Protein AF-A0A3C0J4K0-F1 (afdb_monomer_lite)

Secondary structure (DSSP, 8-state):
-HHHHHHHHHHHHHHTTSS-----------SEEEEEEEEE-TTSEEEEEEEEEESS----TT---EEEEEEESS-SS-GGGEEEEEEEETTEEEEEEEE--EEBTTB-SSHHHHHHHHHHHHHTTTTT----HHHHHT--GGG---SSS-HHHHHHHHHHHHHSPPPPP-S-SS--SEEEEE-SS-BTTEEEEEEEEEETTEEEEEEEEEEEE-SSSTT-EEEHHHHHHTT---HHHHHHHHHHHHHHHHHHHHT-TTTTTTTTTT-EETTEEHHHHHHHHHHHHTT--GGG-----

Sequence (297 aa):
MKKILSIVIMFFCVMCLVSCENDSEDKIEWPFEQKVSYLVEDDGWVYSFSYTYDKGGLNDDALIPYNFMGVNLRYRYNEDYVTTVTYMEDGEKKTKIVPQTIQVLGEANDSGIKNDMEEIADILKYQAGEVTTQELLDLTVDDLTFEELDENIFIELVQAALKGEAHKEGNYDYLPQYALLTEPEYLNDYKFQVGFVSSVGCIDVIFIDVLYRTGNDYDSYKQLSDIIDSGTASDEQKKIYNMIEEITTGIVENNNILYALGEYENENIDNIDFSRLYSFLKEIEANNYYKYIIEPR

Structure (mmCIF, N/CA/C/O backbone):
data_AF-A0A3C0J4K0-F1
#
_entry.id   AF-A0A3C0J4K0-F1
#
loop_
_atom_site.group_PDB
_atom_site.id
_atom_site.type_symbol
_atom_site.label_atom_id
_atom_site.label_alt_id
_atom_site.label_comp_id
_atom_site.label_asym_id
_atom_site.label_entity_id
_atom_site.label_seq_id
_atom_site.pdbx_PDB_ins_code
_atom_site.Cartn_x
_atom_site.Cartn_y
_atom_site.Cartn_z
_atom_site.occupancy
_atom_site.B_iso_or_equiv
_atom_site.auth_seq_id
_atom_site.auth_comp_id
_atom_site.auth_asym_id
_atom_site.auth_atom_id
_atom_site.pdbx_PDB_model_num
ATOM 1 N N . MET A 1 1 ? -40.505 58.857 -3.454 1.00 44.84 1 MET A N 1
ATOM 2 C CA . MET A 1 1 ? -40.649 57.582 -4.199 1.00 44.84 1 MET A CA 1
ATOM 3 C C . MET A 1 1 ? -39.479 57.245 -5.129 1.00 44.84 1 MET A C 1
ATOM 5 O O . MET A 1 1 ? -39.068 56.099 -5.108 1.00 44.84 1 MET A O 1
ATOM 9 N N . LYS A 1 2 ? -38.873 58.184 -5.881 1.00 39.75 2 LYS A N 1
ATOM 10 C CA . LYS A 1 2 ? -37.766 57.855 -6.815 1.00 39.75 2 LYS A CA 1
ATOM 11 C C . LYS A 1 2 ? -36.437 57.405 -6.169 1.00 39.75 2 LYS A C 1
ATOM 13 O O . LYS A 1 2 ? -35.704 56.665 -6.802 1.00 39.75 2 LYS A O 1
ATOM 18 N N . LYS A 1 3 ? -36.136 57.791 -4.918 1.00 38.88 3 LYS A N 1
ATOM 19 C CA . LYS A 1 3 ? -34.879 57.400 -4.237 1.00 38.88 3 LYS A CA 1
ATOM 20 C C . LYS A 1 3 ? -34.901 56.007 -3.591 1.00 38.88 3 LYS A C 1
ATOM 22 O O . LYS A 1 3 ? -33.845 55.417 -3.427 1.00 38.88 3 LYS A O 1
ATOM 27 N N . ILE A 1 4 ? -36.082 55.474 -3.262 1.00 49.16 4 ILE A N 1
ATOM 28 C CA . ILE A 1 4 ? -36.207 54.122 -2.684 1.00 49.16 4 ILE A CA 1
ATOM 29 C C . ILE A 1 4 ? -36.089 53.068 -3.795 1.00 49.16 4 ILE A C 1
ATOM 31 O O . ILE A 1 4 ? -35.440 52.047 -3.605 1.00 49.16 4 ILE A O 1
ATOM 35 N N . LEU A 1 5 ? -36.613 53.364 -4.992 1.00 39.72 5 LEU A N 1
ATOM 36 C CA . LEU A 1 5 ? -36.544 52.454 -6.139 1.00 39.72 5 LEU A CA 1
ATOM 37 C C . LEU A 1 5 ? -35.101 52.225 -6.631 1.00 39.72 5 LEU A C 1
ATOM 39 O O . LEU A 1 5 ? -34.761 51.111 -7.008 1.00 39.72 5 LEU A O 1
ATOM 43 N N . SER A 1 6 ? -34.229 53.240 -6.563 1.00 47.47 6 SER A N 1
ATOM 44 C CA . SER A 1 6 ? -32.813 53.092 -6.942 1.00 47.47 6 SER A CA 1
ATOM 45 C C . SER A 1 6 ? -32.001 52.250 -5.955 1.00 47.47 6 SER A C 1
ATOM 47 O O . SER A 1 6 ? -31.079 51.565 -6.380 1.00 47.47 6 SER A O 1
ATOM 49 N N . ILE A 1 7 ? -32.349 52.258 -4.664 1.00 51.06 7 ILE A N 1
ATOM 50 C CA . ILE A 1 7 ? -31.655 51.442 -3.654 1.00 51.06 7 ILE A CA 1
ATOM 51 C C . ILE A 1 7 ? -32.070 49.973 -3.783 1.00 51.06 7 ILE A C 1
ATOM 53 O O . ILE A 1 7 ? -31.216 49.098 -3.712 1.00 51.06 7 ILE A O 1
ATOM 57 N N . VAL A 1 8 ? -33.349 49.696 -4.061 1.00 52.16 8 VAL A N 1
ATOM 58 C CA . VAL A 1 8 ? -33.839 48.319 -4.255 1.00 52.16 8 VAL A CA 1
ATOM 59 C C . VAL A 1 8 ? -33.261 47.684 -5.526 1.00 52.16 8 VAL A C 1
ATOM 61 O O . VAL A 1 8 ? -32.895 46.515 -5.497 1.00 52.16 8 VAL A O 1
ATOM 64 N N . ILE A 1 9 ? -33.093 48.448 -6.614 1.00 51.03 9 ILE A N 1
ATOM 65 C CA . ILE A 1 9 ? -32.469 47.944 -7.852 1.00 51.03 9 ILE A CA 1
ATOM 66 C C . ILE A 1 9 ? -30.960 47.720 -7.668 1.00 51.03 9 ILE A C 1
ATOM 68 O O . ILE A 1 9 ? -30.433 46.724 -8.151 1.00 51.03 9 ILE A O 1
ATOM 72 N N . MET A 1 10 ? -30.266 48.582 -6.915 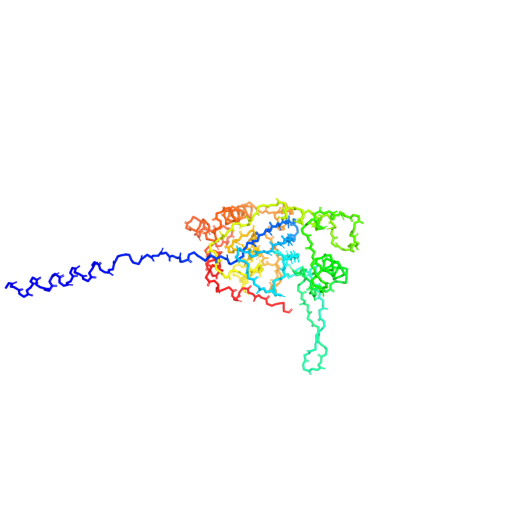1.00 41.12 10 MET A N 1
ATOM 73 C CA . MET A 1 10 ? -28.839 48.386 -6.625 1.00 41.12 10 MET A CA 1
ATOM 74 C C . MET A 1 10 ? -28.602 47.176 -5.707 1.00 41.12 10 MET A C 1
ATOM 76 O O . MET A 1 10 ? -27.622 46.465 -5.893 1.00 41.12 10 MET A O 1
ATOM 80 N N . PHE A 1 11 ? -29.528 46.883 -4.784 1.00 44.47 11 PHE A N 1
ATOM 81 C CA . PHE A 1 11 ? -29.471 45.680 -3.944 1.00 44.47 11 PHE A CA 1
ATOM 82 C C . PHE A 1 11 ? -29.782 44.396 -4.734 1.00 44.47 11 PHE A C 1
ATOM 84 O O . PHE A 1 11 ? -29.160 43.366 -4.495 1.00 44.47 11 PHE A O 1
ATOM 91 N N . PHE A 1 12 ? -30.681 44.463 -5.725 1.00 44.69 12 PHE A N 1
ATOM 92 C CA . PHE A 1 12 ? -30.958 43.332 -6.622 1.00 44.69 12 PHE A CA 1
ATOM 93 C C . PHE A 1 12 ? -29.803 43.052 -7.597 1.00 44.69 12 PHE A C 1
ATOM 95 O O . PHE A 1 12 ? -29.530 41.896 -7.896 1.00 44.69 12 PHE A O 1
ATOM 102 N N . CYS A 1 13 ? -29.070 44.079 -8.043 1.00 41.41 13 CYS A N 1
ATOM 103 C CA . CYS A 1 13 ? -27.896 43.893 -8.903 1.00 41.41 13 CYS A CA 1
ATOM 104 C C . CYS A 1 13 ? -26.671 43.326 -8.167 1.00 41.41 13 CYS A C 1
ATOM 106 O O . CYS A 1 13 ? -25.836 42.702 -8.811 1.00 41.41 13 CYS A O 1
ATOM 108 N N . VAL A 1 14 ? -26.566 43.490 -6.842 1.00 41.97 14 VAL A N 1
ATOM 109 C CA . VAL A 1 14 ? -25.488 42.867 -6.050 1.00 41.97 14 VAL A CA 1
ATOM 110 C C . VAL A 1 14 ? -25.799 41.397 -5.732 1.00 41.97 14 VAL A C 1
ATOM 112 O O . VAL A 1 14 ? -24.876 40.596 -5.647 1.00 41.97 14 VAL A O 1
ATOM 115 N N . MET A 1 15 ? -27.075 40.993 -5.663 1.00 41.19 15 MET A N 1
ATOM 116 C CA . MET A 1 15 ? -27.439 39.573 -5.502 1.00 41.19 15 MET A CA 1
ATOM 117 C C . MET A 1 15 ? -27.371 38.749 -6.798 1.00 41.19 15 MET A C 1
ATOM 119 O O . MET A 1 15 ? -27.351 37.527 -6.729 1.00 41.19 15 MET A O 1
ATOM 123 N N . CYS A 1 16 ? -27.289 39.378 -7.974 1.00 41.25 16 CYS A N 1
ATOM 124 C CA . CYS A 1 16 ? -27.044 38.669 -9.239 1.00 41.25 16 CYS A CA 1
ATOM 125 C C . CYS A 1 16 ? -25.549 38.480 -9.564 1.00 41.25 16 CYS A C 1
ATOM 127 O O . CYS A 1 16 ? -25.236 37.949 -10.623 1.00 41.25 16 CYS A O 1
ATOM 129 N N . LEU A 1 17 ? -24.640 38.915 -8.683 1.00 38.34 17 LEU A N 1
ATOM 130 C CA . LEU A 1 17 ? -23.192 38.683 -8.800 1.00 38.34 17 LEU A CA 1
ATOM 131 C C . LEU A 1 17 ? -22.659 37.684 -7.759 1.00 38.34 17 LEU A C 1
ATOM 133 O O . LEU A 1 17 ? -21.455 37.481 -7.676 1.00 38.34 17 LEU A O 1
ATOM 137 N N . VAL A 1 18 ? -23.547 37.045 -6.991 1.00 43.88 18 VAL A N 1
ATOM 138 C CA . VAL A 1 18 ? -23.218 35.925 -6.094 1.00 43.88 18 VAL A CA 1
ATOM 139 C C . VAL A 1 18 ? -24.031 34.708 -6.528 1.00 43.88 18 VAL A C 1
ATOM 141 O O . VAL A 1 18 ? -24.907 34.224 -5.821 1.00 43.88 18 VAL A O 1
ATOM 144 N N . SER A 1 19 ? -23.838 34.278 -7.770 1.00 40.06 19 SER A N 1
ATOM 145 C CA . SER A 1 19 ? -24.243 32.947 -8.214 1.00 40.06 19 SER A CA 1
ATOM 146 C C . SER A 1 19 ? -23.469 32.627 -9.486 1.00 40.06 19 SER A C 1
ATOM 148 O O . SER A 1 19 ? -23.503 33.420 -10.426 1.00 40.06 19 SER A O 1
ATOM 150 N N . CYS A 1 20 ? -22.766 31.495 -9.454 1.00 34.12 20 CYS A N 1
ATOM 151 C CA . CYS A 1 20 ? -21.663 31.078 -10.320 1.00 34.12 20 CYS A CA 1
ATOM 152 C C . CYS A 1 20 ? -20.279 31.625 -9.915 1.00 34.12 20 CYS A C 1
ATOM 154 O O . CYS A 1 20 ? -19.529 32.111 -10.757 1.00 34.12 20 CYS A O 1
ATOM 156 N N . GLU A 1 21 ? -19.876 31.430 -8.650 1.00 32.12 21 GLU A N 1
ATOM 157 C CA . GLU A 1 21 ? -18.635 30.656 -8.485 1.00 32.12 21 GLU A CA 1
ATOM 158 C C . GLU A 1 21 ? -18.903 29.340 -9.218 1.00 32.12 21 GLU A C 1
ATOM 160 O O . GLU A 1 21 ? -19.708 28.515 -8.789 1.00 32.12 21 GLU A O 1
ATOM 165 N N . ASN A 1 22 ? -18.375 29.228 -10.435 1.00 32.12 22 ASN A N 1
ATOM 166 C CA . ASN A 1 22 ? -18.078 27.909 -10.940 1.00 32.12 22 ASN A CA 1
ATOM 167 C C . ASN A 1 22 ? -17.044 27.374 -9.953 1.00 32.12 22 ASN A C 1
ATOM 169 O O . ASN A 1 22 ? -15.873 27.727 -10.061 1.00 32.12 22 ASN A O 1
ATOM 173 N N . ASP A 1 23 ? -17.478 26.522 -9.030 1.00 34.66 23 ASP A N 1
ATOM 174 C CA . ASP A 1 23 ? -16.654 25.416 -8.553 1.00 34.66 23 ASP A CA 1
ATOM 175 C C . ASP A 1 23 ? -16.384 24.511 -9.770 1.00 34.66 23 ASP A C 1
ATOM 177 O O . ASP A 1 23 ? -16.869 23.389 -9.881 1.00 34.66 23 ASP A O 1
ATOM 181 N N . SER A 1 24 ? -15.690 25.032 -10.783 1.00 37.34 24 SER A N 1
ATOM 182 C CA . SER A 1 24 ? -14.795 24.178 -11.527 1.00 37.34 24 SER A CA 1
ATOM 183 C C . SER A 1 24 ? -13.590 24.098 -10.617 1.00 37.34 24 SER A C 1
ATOM 185 O O . SER A 1 24 ? -12.725 24.968 -10.668 1.00 37.34 24 SER A O 1
ATOM 187 N N . GLU A 1 25 ? -13.580 23.104 -9.728 1.00 46.22 25 GLU A N 1
ATOM 188 C CA 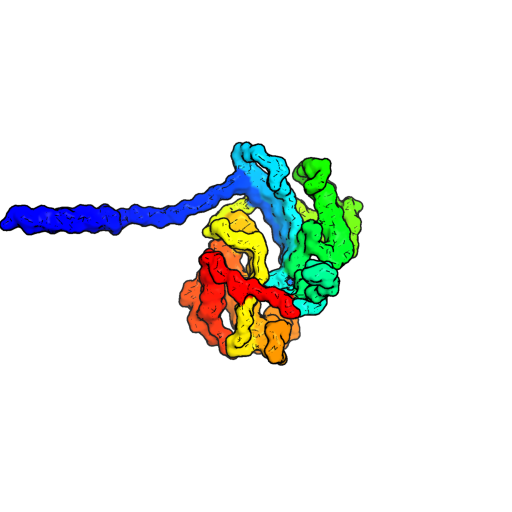. GLU A 1 25 ? -12.308 22.519 -9.323 1.00 46.22 25 GLU A CA 1
ATOM 189 C C . GLU A 1 25 ? -11.544 22.315 -10.631 1.00 46.22 25 GLU A C 1
ATOM 191 O O . GLU A 1 25 ? -11.996 21.571 -11.512 1.00 46.22 25 GLU A O 1
ATOM 196 N N . ASP A 1 26 ? -10.512 23.132 -10.845 1.00 50.47 26 ASP A N 1
ATOM 197 C CA . ASP A 1 26 ? -9.680 23.050 -12.031 1.00 50.47 26 ASP A CA 1
ATOM 198 C C . ASP A 1 26 ? -9.098 21.640 -12.018 1.00 50.47 26 ASP A C 1
ATOM 200 O O . ASP A 1 26 ? -8.201 21.344 -11.234 1.00 50.47 26 ASP A O 1
ATOM 204 N N . LYS A 1 27 ? -9.666 20.738 -12.828 1.00 58.09 27 LYS A N 1
ATOM 205 C CA . LYS A 1 27 ? -9.145 19.380 -12.953 1.00 58.09 27 LYS A CA 1
ATOM 206 C C . LYS A 1 27 ? -7.688 19.493 -13.366 1.00 58.09 27 LYS A C 1
ATOM 208 O O . LYS A 1 27 ? -7.404 20.034 -14.437 1.00 58.09 27 LYS A O 1
ATOM 213 N N . ILE A 1 28 ? -6.789 19.007 -12.515 1.00 64.31 28 ILE A N 1
ATOM 214 C CA . ILE A 1 28 ? -5.371 18.954 -12.839 1.00 64.31 28 ILE A CA 1
ATOM 215 C C . ILE A 1 28 ? -5.203 18.039 -14.046 1.00 64.31 28 ILE A C 1
ATOM 217 O O . ILE A 1 28 ? -5.543 16.861 -14.006 1.00 64.31 28 ILE A O 1
ATOM 221 N N . GLU A 1 29 ? -4.686 18.609 -15.129 1.00 72.75 29 GLU A N 1
ATOM 222 C CA . GLU A 1 29 ? -4.239 17.848 -16.286 1.00 72.75 29 GLU A CA 1
ATOM 223 C C . GLU A 1 29 ? -2.772 17.485 -16.059 1.00 72.75 29 GLU A C 1
ATOM 225 O O . GLU A 1 29 ? -1.906 18.365 -15.982 1.00 72.75 29 GLU A O 1
ATOM 230 N N . TRP A 1 30 ? -2.483 16.192 -15.920 1.00 78.50 30 TRP A N 1
ATOM 231 C CA . TRP A 1 30 ? -1.112 15.743 -15.718 1.00 78.50 30 TRP A CA 1
ATOM 232 C C . TRP A 1 30 ? -0.344 15.862 -17.042 1.00 78.50 30 TRP A C 1
ATOM 234 O O . TRP A 1 30 ? -0.847 15.422 -18.085 1.00 78.50 30 TRP A O 1
ATOM 244 N N . PRO A 1 31 ? 0.882 16.426 -17.037 1.00 79.69 31 PRO A N 1
ATOM 245 C CA . PRO A 1 31 ? 1.669 16.611 -18.260 1.00 79.69 31 PRO A CA 1
ATOM 246 C C . PRO A 1 31 ? 2.210 15.287 -18.831 1.00 79.69 31 PRO A C 1
ATOM 248 O O . PRO A 1 31 ? 2.779 15.263 -19.920 1.00 79.69 31 PRO A O 1
ATOM 251 N N . PHE A 1 32 ? 2.017 14.181 -18.115 1.00 84.94 32 PHE A N 1
ATOM 252 C CA . PHE A 1 32 ? 2.447 12.840 -18.480 1.00 84.94 32 PHE A CA 1
ATOM 253 C C . PHE A 1 32 ? 1.274 11.856 -18.452 1.00 84.94 32 PHE A C 1
ATOM 255 O O . PHE A 1 32 ? 0.239 12.100 -17.833 1.00 84.94 32 PHE A O 1
ATOM 262 N N . GLU A 1 33 ? 1.454 10.728 -19.126 1.00 87.81 33 GLU A N 1
ATOM 263 C CA . GLU A 1 33 ? 0.693 9.503 -18.913 1.00 87.81 33 GLU A CA 1
ATOM 264 C C . GLU A 1 33 ? 1.562 8.508 -18.155 1.00 87.81 33 GLU A C 1
ATOM 266 O O . GLU A 1 33 ? 2.791 8.513 -18.249 1.00 87.81 33 GLU A O 1
ATOM 271 N N . GLN A 1 34 ? 0.905 7.634 -17.407 1.00 90.75 34 GLN A N 1
ATOM 272 C CA . GLN A 1 34 ? 1.560 6.553 -16.698 1.00 90.75 34 GLN A CA 1
ATOM 273 C C . GLN A 1 34 ? 0.827 5.262 -17.020 1.00 90.75 34 GLN A C 1
ATOM 275 O O . GLN A 1 34 ? -0.397 5.230 -16.990 1.00 90.75 34 GLN A O 1
ATOM 280 N N . LYS A 1 35 ? 1.549 4.187 -17.309 1.00 93.31 35 LYS A N 1
ATOM 281 C CA . LYS A 1 35 ? 1.020 2.828 -17.174 1.00 93.31 35 LYS A CA 1
ATOM 282 C C . LYS A 1 35 ? 1.528 2.269 -15.866 1.00 93.31 35 LYS A C 1
ATOM 284 O O . LYS A 1 35 ? 2.714 2.399 -15.585 1.00 93.31 35 LYS A O 1
ATOM 289 N N . VAL A 1 36 ? 0.663 1.653 -15.080 1.00 94.81 36 VAL A N 1
ATOM 290 C CA . VAL A 1 36 ? 1.040 1.091 -13.785 1.00 94.81 36 VAL A CA 1
ATOM 291 C C . VAL A 1 36 ? 0.353 -0.247 -13.585 1.00 94.81 36 VAL A C 1
ATOM 293 O O . VAL A 1 36 ? -0.753 -0.473 -14.075 1.00 94.81 36 VAL A O 1
ATOM 296 N N . SER A 1 37 ? 1.035 -1.140 -12.888 1.00 96.75 37 SER A N 1
ATOM 297 C CA . SER A 1 37 ? 0.490 -2.398 -12.403 1.00 96.75 37 SER A CA 1
ATOM 298 C C . SER A 1 37 ? 0.873 -2.579 -10.947 1.00 96.75 37 SER A C 1
ATOM 300 O O . SER A 1 37 ? 1.966 -2.175 -10.539 1.00 96.75 37 SER A O 1
ATOM 302 N N . TYR A 1 38 ? -0.002 -3.248 -10.207 1.00 96.44 38 TYR A N 1
ATOM 303 C CA . TYR A 1 38 ? 0.189 -3.570 -8.804 1.00 96.44 38 TYR A CA 1
ATOM 304 C C . TYR A 1 38 ? -0.021 -5.063 -8.582 1.00 96.44 38 TYR A C 1
ATOM 306 O O . TYR A 1 38 ? -0.907 -5.660 -9.195 1.00 96.44 38 TYR A O 1
ATOM 314 N N . LEU A 1 39 ? 0.768 -5.632 -7.681 1.00 96.69 39 LEU A N 1
ATOM 315 C CA . LEU A 1 39 ? 0.561 -6.950 -7.104 1.00 96.69 39 LEU A CA 1
ATOM 316 C C . LEU A 1 39 ? 0.457 -6.761 -5.595 1.00 96.69 39 LEU A C 1
ATOM 318 O O . LEU A 1 39 ? 1.316 -6.118 -4.993 1.00 96.69 39 LEU A O 1
ATOM 322 N N . VAL A 1 40 ? -0.626 -7.267 -5.017 1.00 94.88 40 VAL A N 1
ATOM 323 C CA . VAL A 1 40 ? -0.931 -7.148 -3.593 1.00 94.88 40 VAL A CA 1
ATOM 324 C C . VAL A 1 40 ? -0.824 -8.536 -2.980 1.00 94.88 40 VAL A C 1
ATOM 326 O O . VAL A 1 40 ? -1.611 -9.413 -3.329 1.00 94.88 40 VAL A O 1
ATOM 329 N N . GLU A 1 41 ? 0.140 -8.712 -2.084 1.00 91.94 41 GLU A N 1
ATOM 330 C CA . GLU A 1 41 ? 0.389 -9.959 -1.366 1.00 91.94 41 GLU A CA 1
ATOM 331 C C . GLU A 1 41 ? -0.367 -9.990 -0.027 1.00 91.94 41 GLU A C 1
ATOM 333 O O . GLU A 1 41 ? -0.652 -8.954 0.587 1.00 91.94 41 GLU A O 1
ATOM 338 N N . ASP A 1 42 ? -0.674 -11.197 0.454 1.00 86.50 42 ASP A N 1
ATOM 339 C CA . ASP A 1 42 ? -1.455 -11.413 1.683 1.00 86.50 42 ASP A CA 1
ATOM 340 C C . ASP A 1 42 ? -0.760 -10.849 2.942 1.00 86.50 42 ASP A C 1
ATOM 342 O O . ASP A 1 42 ? -1.414 -10.428 3.902 1.00 86.50 42 ASP A O 1
ATOM 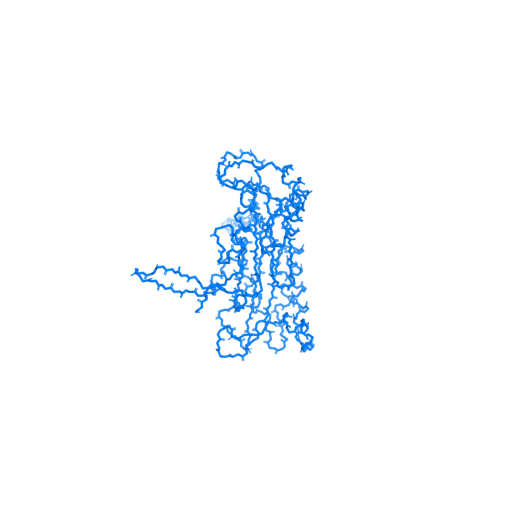346 N N . ASP A 1 43 ? 0.573 -10.784 2.933 1.00 84.19 43 ASP A N 1
ATOM 347 C CA . ASP A 1 43 ? 1.407 -10.270 4.027 1.00 84.19 43 ASP A CA 1
ATOM 348 C C . ASP A 1 43 ? 1.579 -8.734 4.005 1.00 84.19 43 ASP A C 1
ATOM 350 O O . ASP A 1 43 ? 2.380 -8.151 4.746 1.00 84.19 43 ASP A O 1
ATOM 354 N N . GLY A 1 44 ? 0.790 -8.050 3.175 1.00 88.50 44 GLY A N 1
ATOM 355 C CA . GLY A 1 44 ? 0.725 -6.596 3.109 1.00 88.50 44 GLY A CA 1
ATOM 356 C C . GLY A 1 44 ? 1.789 -5.944 2.236 1.00 88.50 44 GLY A C 1
ATOM 357 O O . GLY A 1 44 ? 1.802 -4.709 2.172 1.00 88.50 44 GLY A O 1
ATOM 358 N N . TRP A 1 45 ? 2.654 -6.716 1.571 1.00 91.50 45 TRP A N 1
ATOM 359 C CA . TRP A 1 45 ? 3.503 -6.184 0.510 1.00 91.50 45 TRP A CA 1
ATOM 360 C C . TRP A 1 45 ? 2.677 -5.812 -0.720 1.00 91.50 45 TRP A C 1
ATOM 362 O O . TRP A 1 45 ? 1.798 -6.541 -1.174 1.00 91.50 45 TRP A O 1
ATOM 372 N N . VAL A 1 46 ? 2.982 -4.642 -1.268 1.00 94.62 46 VAL A N 1
ATOM 373 C CA . VAL A 1 46 ? 2.461 -4.161 -2.540 1.00 94.62 46 VAL A CA 1
ATOM 374 C C . VAL A 1 46 ? 3.643 -3.878 -3.442 1.00 94.62 46 VAL A C 1
ATOM 376 O O . VAL A 1 46 ? 4.422 -2.956 -3.193 1.00 94.62 46 VAL A O 1
ATOM 379 N N . TYR A 1 47 ? 3.764 -4.672 -4.496 1.00 94.56 47 TYR A N 1
ATOM 380 C CA . TYR A 1 47 ? 4.751 -4.471 -5.543 1.00 94.56 47 TYR A CA 1
ATOM 381 C C . TYR A 1 47 ? 4.125 -3.690 -6.687 1.00 94.56 47 TYR A C 1
ATOM 383 O O . TYR A 1 47 ? 2.974 -3.909 -7.061 1.00 94.56 47 TYR A O 1
ATOM 391 N N . SER A 1 48 ? 4.885 -2.758 -7.245 1.00 95.06 48 SER A N 1
ATOM 392 C CA . SER A 1 48 ? 4.431 -1.892 -8.321 1.00 95.06 48 SER A CA 1
ATOM 393 C C . SER A 1 48 ? 5.494 -1.764 -9.394 1.00 95.06 48 SER A C 1
ATOM 395 O O . SER A 1 48 ? 6.682 -1.628 -9.098 1.00 95.06 48 SER A O 1
ATOM 397 N N . PHE A 1 49 ? 5.044 -1.763 -10.644 1.00 94.75 49 PHE A N 1
ATOM 398 C CA . PHE A 1 49 ? 5.840 -1.304 -11.771 1.00 94.75 49 PHE A CA 1
ATOM 399 C C . PHE A 1 49 ? 5.080 -0.193 -12.476 1.00 94.75 49 PHE A C 1
ATOM 401 O O . PHE A 1 49 ? 3.879 -0.317 -12.722 1.00 94.75 49 PHE A O 1
ATOM 408 N N . SER A 1 50 ? 5.775 0.882 -12.830 1.00 92.25 50 SER A N 1
ATOM 409 C CA . SER A 1 50 ? 5.190 1.961 -13.612 1.00 92.25 50 SER A CA 1
ATOM 410 C C . S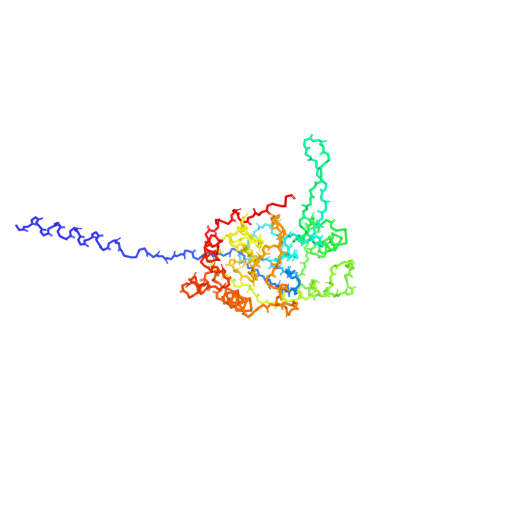ER A 1 50 ? 6.089 2.408 -14.752 1.00 92.25 50 SER A C 1
ATOM 412 O O . SER A 1 50 ? 7.310 2.399 -14.630 1.00 92.25 50 SER A O 1
ATOM 414 N N . TYR A 1 51 ? 5.455 2.804 -15.851 1.00 90.62 51 TYR A N 1
ATOM 415 C CA . TYR A 1 51 ? 6.066 3.426 -17.011 1.00 90.62 51 TYR A CA 1
ATOM 416 C C . TYR A 1 51 ? 5.430 4.797 -17.241 1.00 90.62 51 TYR A C 1
ATOM 418 O O . TYR A 1 51 ? 4.256 4.873 -17.600 1.00 90.62 51 TYR A O 1
ATOM 426 N N . THR A 1 52 ? 6.198 5.863 -17.048 1.00 87.81 52 THR A N 1
ATOM 427 C CA . THR A 1 52 ? 5.774 7.252 -17.229 1.00 87.81 52 THR A CA 1
ATOM 428 C C . THR A 1 52 ? 6.336 7.802 -18.535 1.00 87.81 52 THR A C 1
ATOM 430 O O . THR A 1 52 ? 7.531 7.688 -18.812 1.00 87.81 52 THR A O 1
ATOM 433 N N . TYR A 1 53 ? 5.481 8.422 -19.343 1.00 81.88 53 TYR A N 1
ATOM 434 C CA . TYR A 1 53 ? 5.865 9.056 -20.600 1.00 81.88 53 TYR A CA 1
ATOM 435 C C . TYR A 1 53 ? 5.069 10.335 -20.839 1.00 81.88 53 TYR A C 1
ATOM 437 O O . TYR A 1 53 ? 3.969 10.532 -20.335 1.00 81.88 53 TYR A O 1
ATOM 445 N N . ASP A 1 54 ? 5.650 11.235 -21.614 1.00 79.19 54 ASP A N 1
ATOM 446 C CA . ASP A 1 54 ? 5.098 12.562 -21.837 1.00 79.19 54 ASP A CA 1
ATOM 447 C C . ASP A 1 54 ? 3.949 12.575 -22.860 1.00 79.19 54 ASP A C 1
ATOM 449 O O . ASP A 1 54 ? 4.030 11.906 -23.894 1.00 79.19 54 ASP A O 1
ATOM 453 N N . LYS A 1 55 ? 2.911 13.389 -22.620 1.00 74.88 55 LYS A N 1
ATOM 454 C CA . LYS A 1 55 ? 1.796 13.594 -23.565 1.00 74.88 55 LYS A CA 1
ATOM 455 C C . LYS A 1 55 ? 2.127 14.548 -24.721 1.00 74.88 55 LYS A C 1
ATOM 457 O O . LYS A 1 55 ? 1.532 14.450 -25.794 1.00 74.88 55 LYS A O 1
ATOM 462 N N . GLY A 1 56 ? 3.029 15.503 -24.508 1.00 60.59 56 GLY A N 1
ATOM 463 C CA . GLY A 1 56 ? 3.343 16.618 -25.407 1.00 60.59 56 GLY A CA 1
ATOM 464 C C . GLY A 1 56 ? 4.812 16.734 -25.820 1.00 60.59 56 GLY A C 1
ATOM 465 O O . GLY A 1 56 ? 5.136 17.606 -26.628 1.00 60.59 56 GLY A O 1
ATOM 466 N N . GLY A 1 57 ? 5.685 15.866 -25.309 1.00 52.72 57 GLY A N 1
ATOM 467 C CA . GLY A 1 57 ? 7.120 15.901 -25.572 1.00 52.72 57 GLY A CA 1
ATOM 468 C C . GLY A 1 57 ? 7.807 17.058 -24.848 1.00 52.72 57 GLY A C 1
ATOM 469 O O . GLY A 1 57 ? 8.277 18.003 -25.486 1.00 52.72 57 GLY A O 1
ATOM 470 N N . LEU A 1 58 ? 7.893 16.998 -23.520 1.00 46.78 58 LEU A N 1
ATOM 471 C CA . LEU A 1 58 ? 8.914 17.725 -22.780 1.00 46.78 58 LEU A CA 1
ATOM 472 C C . LEU A 1 58 ? 10.280 17.141 -23.157 1.00 46.78 58 LEU A C 1
ATOM 474 O O . LEU A 1 58 ? 10.484 15.930 -23.236 1.00 46.78 58 LEU A O 1
ATOM 478 N N . ASN A 1 59 ? 11.229 18.039 -23.397 1.00 55.25 59 ASN A N 1
ATOM 479 C CA . ASN A 1 59 ? 12.637 17.709 -23.249 1.00 55.25 59 ASN A CA 1
ATOM 480 C C . ASN A 1 59 ? 12.895 17.644 -21.750 1.00 55.25 59 ASN A C 1
ATOM 482 O O . ASN A 1 59 ? 12.880 18.704 -21.129 1.00 55.25 59 ASN A O 1
ATOM 486 N N . ASP A 1 60 ? 13.170 16.473 -21.188 1.00 51.09 60 ASP A N 1
ATOM 487 C CA . ASP A 1 60 ? 13.979 16.444 -19.977 1.00 51.09 60 ASP A CA 1
ATOM 488 C C . ASP A 1 60 ? 14.679 15.102 -19.786 1.00 51.09 60 ASP A C 1
ATOM 490 O O . ASP A 1 60 ? 14.052 14.055 -19.643 1.00 51.09 60 ASP A O 1
ATOM 494 N N . ASP A 1 61 ? 16.003 15.185 -19.666 1.00 49.22 61 ASP A N 1
ATOM 495 C CA . ASP A 1 61 ? 16.915 14.131 -19.208 1.00 49.22 61 ASP A CA 1
ATOM 496 C C . ASP A 1 61 ? 16.653 13.723 -17.728 1.00 49.22 61 ASP A C 1
ATOM 498 O O . ASP A 1 61 ? 17.490 13.074 -17.102 1.00 49.22 61 ASP A O 1
ATOM 502 N N . ALA A 1 62 ? 15.531 14.155 -17.131 1.00 49.06 62 ALA A N 1
ATOM 503 C CA . ALA A 1 62 ? 15.208 14.037 -15.707 1.00 49.06 62 ALA A CA 1
ATOM 504 C C . ALA A 1 62 ? 14.072 13.049 -15.393 1.00 49.06 62 ALA A C 1
ATOM 506 O O . ALA A 1 62 ? 13.907 12.674 -14.231 1.00 49.06 62 ALA A O 1
ATOM 507 N N . LEU A 1 63 ? 13.277 12.631 -16.384 1.00 57.84 63 LEU A N 1
ATOM 508 C CA . LEU A 1 63 ? 12.210 11.661 -16.152 1.00 57.84 63 LEU A CA 1
ATOM 509 C C . LEU A 1 63 ? 12.811 10.252 -16.174 1.00 57.84 63 LEU A C 1
ATOM 511 O O . LEU A 1 63 ? 13.251 9.798 -17.227 1.00 57.84 63 LEU A O 1
ATOM 515 N N . ILE A 1 64 ? 12.824 9.554 -15.035 1.00 64.81 64 ILE A N 1
ATOM 516 C CA . ILE A 1 64 ? 13.091 8.110 -15.029 1.00 64.81 64 ILE A CA 1
ATOM 517 C C . ILE A 1 64 ? 11.818 7.445 -15.574 1.00 64.81 64 ILE A C 1
ATOM 519 O O . ILE A 1 64 ? 10.781 7.507 -14.910 1.00 64.81 64 ILE A O 1
ATOM 523 N N . PRO A 1 65 ? 11.846 6.871 -16.791 1.00 76.50 65 PRO A N 1
ATOM 524 C CA . PRO A 1 65 ? 10.625 6.442 -17.457 1.00 76.50 65 PRO A CA 1
ATOM 525 C C . PRO A 1 65 ? 10.025 5.210 -16.792 1.00 76.50 65 PRO A C 1
ATOM 527 O O . PRO A 1 65 ? 8.818 5.044 -16.830 1.00 76.50 65 PRO A O 1
ATOM 530 N N . TYR A 1 66 ? 10.838 4.359 -16.173 1.00 86.44 66 TYR A N 1
ATOM 531 C CA . TYR A 1 66 ? 10.385 3.147 -15.504 1.00 86.44 66 TYR A CA 1
ATOM 532 C C . TYR A 1 66 ? 10.629 3.264 -14.003 1.00 86.44 66 TYR A C 1
ATOM 534 O O . TYR A 1 66 ? 11.613 3.864 -13.591 1.00 86.44 66 TYR A O 1
ATOM 542 N N . ASN A 1 67 ? 9.745 2.696 -13.190 1.00 87.69 67 ASN A N 1
ATOM 543 C CA . ASN A 1 67 ? 9.928 2.596 -11.747 1.00 87.69 67 ASN A CA 1
ATOM 544 C C . ASN A 1 67 ? 9.426 1.246 -11.245 1.00 87.69 67 ASN A C 1
ATOM 546 O O . ASN A 1 67 ? 8.318 0.852 -11.602 1.00 87.69 67 ASN A O 1
ATOM 550 N N . PHE A 1 68 ? 10.206 0.589 -10.390 1.00 90.50 68 PHE A N 1
ATOM 551 C CA . PHE A 1 68 ? 9.799 -0.596 -9.640 1.00 90.50 68 PHE A CA 1
ATOM 552 C C . PHE A 1 68 ? 9.959 -0.322 -8.145 1.00 90.50 68 PHE A C 1
ATOM 554 O O . PHE A 1 68 ? 10.969 0.244 -7.722 1.00 90.50 68 PHE A O 1
ATOM 561 N N . MET A 1 69 ? 8.962 -0.709 -7.355 1.00 89.38 69 MET A N 1
ATOM 562 C CA . MET A 1 69 ? 8.955 -0.514 -5.907 1.00 89.38 69 MET A CA 1
ATOM 563 C C . MET A 1 69 ? 8.134 -1.603 -5.226 1.00 89.38 69 MET A C 1
ATOM 565 O O . MET A 1 69 ? 7.025 -1.893 -5.673 1.00 89.38 69 MET A O 1
ATOM 569 N N . GLY A 1 70 ? 8.640 -2.118 -4.107 1.00 90.06 70 GLY A N 1
ATOM 570 C CA . GLY A 1 70 ? 7.860 -2.857 -3.113 1.00 90.06 70 GLY A CA 1
ATOM 571 C C . GLY A 1 70 ? 7.603 -1.992 -1.881 1.00 90.06 70 GLY A C 1
ATOM 572 O O . GLY A 1 70 ? 8.506 -1.299 -1.415 1.00 90.06 70 GLY A O 1
ATOM 573 N N . VAL A 1 71 ? 6.393 -2.014 -1.327 1.00 88.44 71 VAL A N 1
ATOM 574 C CA . VAL A 1 71 ? 6.071 -1.335 -0.063 1.00 88.44 71 VAL A CA 1
ATOM 575 C C . VAL A 1 71 ? 5.164 -2.206 0.801 1.00 88.44 71 VAL A C 1
ATOM 577 O O . VAL A 1 71 ? 4.141 -2.688 0.329 1.00 88.44 71 VAL A O 1
ATOM 580 N N . ASN A 1 72 ? 5.502 -2.399 2.077 1.00 89.44 72 ASN A N 1
ATOM 581 C CA . ASN A 1 72 ? 4.612 -3.044 3.034 1.00 89.44 72 ASN A CA 1
ATOM 582 C C . ASN A 1 72 ? 3.677 -2.003 3.666 1.00 89.44 72 ASN A C 1
ATOM 584 O O . ASN A 1 72 ? 4.110 -1.101 4.388 1.00 89.44 72 ASN A O 1
ATOM 588 N N . LEU A 1 73 ? 2.380 -2.136 3.392 1.00 90.88 73 LEU A N 1
ATOM 589 C CA . LEU A 1 73 ? 1.336 -1.202 3.822 1.00 90.88 73 LEU A CA 1
ATOM 590 C C . LEU A 1 73 ? 0.589 -1.662 5.085 1.00 90.88 73 LEU A C 1
ATOM 592 O O . LEU A 1 73 ? -0.382 -1.017 5.485 1.00 90.88 73 LEU A O 1
ATOM 596 N N . ARG A 1 74 ? 1.014 -2.762 5.722 1.00 88.62 74 ARG A N 1
ATOM 597 C CA . ARG A 1 74 ? 0.374 -3.313 6.930 1.00 88.62 74 ARG A CA 1
ATOM 598 C C . ARG A 1 74 ? 1.288 -3.294 8.153 1.00 88.62 74 ARG A C 1
ATOM 600 O O . ARG A 1 74 ? 0.865 -2.901 9.234 1.00 88.62 74 ARG A O 1
ATOM 607 N N . TYR A 1 75 ? 2.552 -3.675 8.024 1.00 83.38 75 TYR A N 1
ATOM 608 C CA . TYR A 1 75 ? 3.400 -3.974 9.179 1.00 83.38 75 TYR A CA 1
ATOM 609 C C . TYR A 1 75 ? 4.516 -2.944 9.360 1.00 83.38 75 TYR A C 1
ATOM 611 O O . TYR A 1 75 ? 5.648 -3.138 8.928 1.00 83.38 75 TYR A O 1
ATOM 619 N N . ARG A 1 76 ? 4.229 -1.850 10.079 1.00 71.06 76 ARG A N 1
ATOM 620 C CA . ARG A 1 76 ? 5.247 -0.822 10.377 1.00 71.06 76 ARG A CA 1
ATOM 621 C C . ARG A 1 76 ? 6.284 -1.260 11.420 1.00 71.06 76 ARG A C 1
ATOM 623 O O . ARG A 1 76 ? 7.420 -0.813 11.362 1.00 71.06 76 ARG A O 1
ATOM 630 N N . TYR A 1 77 ? 5.888 -2.058 12.412 1.00 65.94 77 TYR A N 1
ATOM 631 C CA . TYR A 1 77 ? 6.713 -2.356 13.602 1.00 65.94 77 TYR A CA 1
ATOM 632 C C . TYR A 1 77 ? 6.985 -3.846 13.807 1.00 65.94 77 TYR A C 1
ATOM 634 O O . TYR A 1 77 ? 7.383 -4.247 14.895 1.00 65.94 77 TYR A O 1
ATOM 642 N N . ASN A 1 78 ? 6.706 -4.678 12.808 1.00 66.31 78 ASN A N 1
ATOM 643 C CA . ASN A 1 78 ? 6.995 -6.099 12.924 1.00 66.31 78 ASN A CA 1
ATOM 644 C C . ASN A 1 78 ? 8.516 -6.301 12.870 1.00 66.31 78 ASN A C 1
ATOM 646 O O . ASN A 1 78 ? 9.155 -5.825 11.935 1.00 66.31 78 ASN A O 1
ATOM 650 N N . GLU A 1 79 ? 9.076 -6.987 13.869 1.00 62.31 79 GLU A N 1
ATOM 651 C CA . GLU A 1 79 ? 10.512 -7.274 13.970 1.00 62.31 79 GLU A CA 1
ATOM 652 C C . GLU A 1 79 ? 11.048 -8.046 12.754 1.00 62.31 79 GLU A C 1
ATOM 654 O O . GLU A 1 79 ? 12.212 -7.875 12.395 1.00 62.31 79 GLU A O 1
ATOM 659 N N . ASP A 1 80 ? 10.196 -8.821 12.077 1.00 63.09 80 ASP A N 1
ATOM 660 C CA . ASP A 1 80 ? 10.548 -9.523 10.837 1.00 63.09 80 ASP A CA 1
ATOM 661 C C . ASP A 1 80 ? 10.774 -8.557 9.656 1.00 63.09 80 ASP A C 1
ATOM 663 O O . ASP A 1 80 ? 11.439 -8.905 8.684 1.00 63.09 80 ASP A O 1
ATOM 667 N N . TYR A 1 81 ? 10.275 -7.320 9.755 1.00 63.44 81 TYR A N 1
ATOM 668 C CA . TYR A 1 81 ? 10.400 -6.269 8.743 1.00 63.44 81 TYR A CA 1
ATOM 669 C C . TYR A 1 81 ? 11.110 -5.027 9.296 1.00 63.44 81 TYR A C 1
ATOM 671 O O . TYR A 1 81 ? 10.807 -3.904 8.893 1.00 63.44 81 TYR A O 1
ATOM 679 N N . VAL A 1 82 ? 12.058 -5.180 10.228 1.00 63.84 82 VAL A N 1
ATOM 680 C CA . VAL A 1 82 ? 12.946 -4.083 10.648 1.00 63.84 82 VAL A CA 1
ATOM 681 C C . VAL A 1 82 ? 14.413 -4.420 10.429 1.00 63.84 82 VAL A C 1
ATOM 683 O O . VAL A 1 82 ? 14.847 -5.564 10.473 1.00 63.84 82 VAL A O 1
ATOM 686 N N . THR A 1 83 ? 15.221 -3.386 10.238 1.00 60.56 83 THR A N 1
ATOM 687 C CA . THR A 1 83 ? 16.670 -3.508 10.084 1.00 60.56 83 THR A CA 1
ATOM 688 C C . THR A 1 83 ? 17.398 -2.484 10.937 1.00 60.56 83 THR A C 1
ATOM 690 O O . THR A 1 83 ? 16.874 -1.419 11.264 1.00 60.56 83 THR A O 1
ATOM 693 N N . THR A 1 84 ? 18.630 -2.801 11.322 1.00 66.19 84 THR A N 1
ATOM 694 C CA . THR A 1 84 ? 19.465 -1.897 12.115 1.00 66.19 84 THR A CA 1
ATOM 695 C C . THR A 1 84 ? 20.352 -1.080 11.187 1.00 66.19 84 THR A C 1
ATOM 697 O O . THR A 1 84 ? 21.380 -1.558 10.710 1.00 66.19 84 THR A O 1
ATOM 700 N N . VAL A 1 85 ? 19.997 0.185 10.976 1.00 67.12 85 VAL A N 1
ATOM 701 C CA . VAL A 1 85 ? 20.831 1.124 10.224 1.00 67.12 85 VAL A CA 1
ATOM 702 C C . VAL A 1 85 ? 21.850 1.745 11.151 1.00 67.12 85 VAL A C 1
ATOM 704 O O . VAL A 1 85 ? 21.527 2.229 12.235 1.00 67.12 85 VAL A O 1
ATOM 707 N N . THR A 1 86 ? 23.096 1.777 10.694 1.00 73.38 86 THR A N 1
ATOM 708 C CA . THR A 1 86 ? 24.133 2.555 11.354 1.00 73.38 86 THR A CA 1
ATOM 709 C C . THR A 1 86 ? 24.333 3.887 10.642 1.00 73.38 86 THR A C 1
ATOM 711 O O . THR A 1 86 ? 24.663 3.910 9.461 1.00 73.38 86 THR A O 1
ATOM 714 N N . TYR A 1 87 ? 24.220 4.987 11.378 1.00 75.00 87 TYR A N 1
ATOM 715 C CA . TYR A 1 87 ? 24.444 6.338 10.881 1.00 75.00 87 TYR A CA 1
ATOM 716 C C . TYR A 1 87 ? 25.457 7.082 11.757 1.00 75.00 87 TYR A C 1
ATOM 718 O O . TYR A 1 87 ? 25.764 6.677 12.880 1.00 75.00 87 TYR A O 1
ATOM 726 N N . MET A 1 88 ? 26.024 8.156 11.212 1.00 79.88 88 MET A N 1
ATOM 727 C CA . MET A 1 88 ? 26.910 9.050 11.952 1.00 79.88 88 MET A CA 1
ATOM 728 C C . MET A 1 88 ? 26.103 10.261 12.406 1.00 79.88 88 MET A C 1
ATOM 730 O O . MET A 1 88 ? 25.585 10.999 11.573 1.00 79.88 88 MET A O 1
ATOM 734 N N . GLU A 1 89 ? 26.028 10.486 13.711 1.00 85.06 89 GLU A N 1
ATOM 735 C CA . GLU A 1 89 ? 25.414 11.676 14.298 1.00 85.06 89 GLU A CA 1
ATOM 736 C C . GLU A 1 89 ? 26.431 12.311 15.236 1.00 85.06 89 GLU A C 1
ATOM 738 O O . GLU A 1 89 ? 26.996 11.632 16.091 1.00 85.06 89 GLU A O 1
ATOM 743 N N . ASP A 1 90 ? 26.734 13.591 15.021 1.00 87.31 90 ASP A N 1
ATOM 744 C CA . ASP A 1 90 ? 27.747 14.333 15.783 1.00 87.31 90 ASP A CA 1
ATOM 745 C C . ASP A 1 90 ? 29.145 13.678 15.807 1.00 87.31 90 ASP A C 1
ATOM 747 O O . ASP A 1 90 ? 29.926 13.845 16.741 1.00 87.31 90 ASP A O 1
ATOM 751 N N . GLY A 1 91 ? 29.492 12.935 14.749 1.00 85.25 91 GLY A N 1
ATOM 752 C CA . GLY A 1 91 ? 30.766 12.215 14.648 1.00 85.25 91 GLY A CA 1
ATOM 753 C C . GLY A 1 91 ? 30.810 10.898 15.431 1.00 85.25 91 GLY A C 1
ATOM 754 O O . GLY A 1 91 ? 31.837 10.219 15.406 1.00 85.25 91 GLY A O 1
ATOM 755 N N . GLU A 1 92 ? 29.704 10.502 16.062 1.00 83.56 92 GLU A N 1
ATOM 756 C CA . GLU A 1 92 ? 29.538 9.209 16.718 1.00 83.56 92 GLU A CA 1
ATOM 757 C C . GLU A 1 92 ? 28.719 8.250 15.850 1.00 83.56 92 GLU A C 1
ATOM 759 O O . GLU A 1 92 ? 27.735 8.622 15.210 1.00 83.56 92 GLU A O 1
ATOM 764 N N . LYS A 1 93 ? 29.139 6.984 15.839 1.00 86.88 93 LYS A N 1
ATOM 765 C CA . LYS A 1 93 ? 28.435 5.904 15.150 1.00 86.88 93 LYS A CA 1
ATOM 766 C C . LYS A 1 93 ? 27.240 5.486 16.009 1.00 86.88 93 LYS A C 1
ATOM 768 O O . LYS A 1 93 ? 27.435 4.891 17.068 1.00 86.88 93 LYS A O 1
ATOM 773 N N . LYS A 1 94 ? 26.024 5.786 15.558 1.00 80.12 94 LYS A N 1
ATOM 774 C CA . LYS A 1 94 ? 24.765 5.401 16.208 1.00 80.12 94 LYS A CA 1
ATOM 775 C C . LYS A 1 94 ? 24.004 4.392 15.363 1.00 80.12 94 LYS A C 1
ATOM 777 O O . LYS A 1 94 ? 24.204 4.302 14.156 1.00 80.12 94 LYS A O 1
ATOM 782 N N . THR A 1 95 ? 23.131 3.629 16.004 1.00 74.12 95 THR A N 1
ATOM 783 C CA . THR A 1 95 ? 22.263 2.654 15.342 1.00 74.12 95 THR A CA 1
ATOM 784 C C . THR A 1 95 ? 20.806 3.007 15.580 1.00 74.12 95 THR A C 1
ATOM 786 O O . THR A 1 95 ? 20.436 3.270 16.722 1.00 74.12 95 THR A O 1
ATOM 789 N N . LYS A 1 96 ? 19.989 2.985 14.528 1.00 68.56 96 LYS A N 1
ATOM 790 C CA . LYS A 1 96 ? 18.530 3.121 14.594 1.00 68.56 96 LYS A CA 1
ATOM 791 C C . LYS A 1 96 ? 17.901 1.883 13.965 1.00 68.56 96 LYS A C 1
ATOM 793 O O . LYS A 1 96 ? 18.368 1.425 12.924 1.00 68.56 96 LYS A O 1
ATOM 798 N N . ILE A 1 97 ? 16.860 1.352 14.597 1.00 63.47 97 ILE A N 1
ATOM 799 C CA . ILE A 1 97 ? 16.007 0.337 13.979 1.00 63.47 97 ILE A CA 1
ATOM 800 C C . ILE A 1 97 ? 15.062 1.075 13.031 1.00 63.47 97 ILE A C 1
ATOM 802 O O . ILE A 1 97 ? 14.349 1.986 13.453 1.00 63.47 97 ILE A O 1
ATOM 806 N N . VAL A 1 98 ? 15.094 0.732 11.746 1.00 62.81 98 VAL A N 1
ATOM 807 C CA . VAL A 1 98 ? 14.189 1.292 10.739 1.00 62.81 98 VAL A CA 1
ATOM 808 C C . VAL A 1 98 ? 13.345 0.170 10.134 1.00 62.81 98 VAL A C 1
ATOM 810 O O . VAL A 1 98 ? 13.879 -0.902 9.852 1.00 62.81 98 VAL A O 1
ATOM 813 N N . PRO A 1 99 ? 12.040 0.382 9.929 1.00 62.78 99 PRO A N 1
ATOM 814 C CA . PRO A 1 99 ? 11.205 -0.562 9.208 1.00 62.78 99 PRO A CA 1
ATOM 815 C C . PRO A 1 99 ? 11.689 -0.730 7.765 1.00 62.78 99 PRO A C 1
ATOM 817 O O . PRO A 1 99 ? 11.828 0.255 7.042 1.00 62.78 99 PRO A O 1
ATOM 820 N N . GLN A 1 100 ? 11.894 -1.969 7.327 1.00 64.94 100 GLN A N 1
ATOM 821 C CA . GLN A 1 100 ? 11.997 -2.367 5.922 1.00 64.94 100 GLN A CA 1
ATOM 822 C C . GLN A 1 100 ? 10.598 -2.418 5.303 1.00 64.94 100 GLN A C 1
ATOM 824 O O . GLN A 1 100 ? 10.137 -3.435 4.805 1.00 64.94 100 GLN A O 1
ATOM 829 N N . THR A 1 101 ? 9.895 -1.294 5.375 1.00 67.94 101 THR A N 1
ATOM 830 C CA . THR A 1 101 ? 8.550 -1.165 4.800 1.00 67.94 101 THR A CA 1
ATOM 831 C C . THR A 1 101 ? 8.598 -0.770 3.333 1.00 67.94 101 THR A C 1
ATOM 833 O O . THR A 1 101 ? 7.550 -0.640 2.721 1.00 67.94 101 THR A O 1
ATOM 836 N N . ILE A 1 102 ? 9.789 -0.544 2.772 1.00 76.44 102 ILE A N 1
ATOM 837 C CA . ILE A 1 102 ? 9.993 -0.067 1.407 1.00 76.44 102 ILE A CA 1
ATOM 838 C C . ILE A 1 102 ? 11.207 -0.790 0.816 1.00 76.44 102 ILE A C 1
ATOM 840 O O . ILE A 1 102 ? 12.235 -0.940 1.479 1.00 76.44 102 ILE A O 1
ATOM 844 N N . GLN A 1 103 ? 11.075 -1.207 -0.436 1.00 78.69 103 GLN A N 1
ATOM 845 C CA . GLN A 1 103 ? 12.114 -1.757 -1.293 1.00 78.69 103 GLN A CA 1
ATOM 846 C C . GLN A 1 103 ? 12.166 -0.882 -2.544 1.00 78.69 103 GLN A C 1
ATOM 848 O O . GLN A 1 103 ? 11.313 -0.975 -3.429 1.00 78.69 103 GLN A O 1
ATOM 853 N N . VAL A 1 104 ? 13.143 0.020 -2.576 1.00 72.62 104 VAL A N 1
ATOM 854 C CA . VAL A 1 104 ? 13.419 0.910 -3.710 1.00 72.62 104 VAL A CA 1
ATOM 855 C C . VAL A 1 104 ? 14.914 0.927 -3.989 1.00 72.62 104 VAL A C 1
ATOM 857 O O . VAL A 1 104 ? 15.735 0.585 -3.132 1.00 72.62 104 VAL A O 1
ATOM 860 N N . LEU A 1 105 ? 15.281 1.324 -5.206 1.00 64.44 105 LEU A N 1
ATOM 861 C CA . LEU A 1 105 ? 16.679 1.394 -5.605 1.00 64.44 105 LEU A CA 1
ATOM 862 C C . LEU A 1 105 ? 17.483 2.276 -4.644 1.00 64.44 105 LEU A C 1
ATOM 864 O O . LEU A 1 105 ? 17.124 3.420 -4.380 1.00 64.44 105 LEU A O 1
ATOM 868 N N . GLY A 1 106 ? 18.617 1.752 -4.177 1.00 56.91 106 GLY A N 1
ATOM 869 C CA . GLY A 1 106 ? 19.543 2.481 -3.310 1.00 56.91 106 GLY A CA 1
ATOM 870 C C . GLY A 1 106 ? 19.119 2.556 -1.841 1.00 56.91 106 GLY A C 1
ATOM 871 O O . GLY A 1 106 ? 19.932 2.971 -1.016 1.00 56.91 106 GLY A O 1
ATOM 872 N N . GLU A 1 107 ? 17.913 2.096 -1.494 1.00 58.69 107 GLU A N 1
ATOM 873 C CA . GLU A 1 107 ? 17.384 2.085 -0.125 1.00 58.69 107 GLU A CA 1
ATOM 874 C C . GLU A 1 107 ? 16.870 0.689 0.261 1.00 58.69 107 GLU A C 1
ATOM 876 O O . GLU A 1 107 ? 15.713 0.496 0.622 1.00 58.69 107 GLU A O 1
ATOM 881 N N . ALA A 1 108 ? 17.760 -0.302 0.214 1.00 60.78 108 ALA A N 1
ATOM 882 C CA . ALA A 1 108 ? 17.522 -1.624 0.782 1.00 60.78 108 ALA A CA 1
ATOM 883 C C . ALA A 1 108 ? 18.629 -1.953 1.788 1.00 60.78 108 ALA A C 1
ATOM 885 O O . ALA A 1 108 ? 19.822 -1.798 1.517 1.00 60.78 108 ALA A O 1
ATOM 886 N N . ASN A 1 109 ? 18.216 -2.357 2.986 1.00 61.41 109 ASN A N 1
ATOM 887 C CA . ASN A 1 109 ? 19.136 -2.671 4.078 1.00 61.41 109 ASN A CA 1
ATOM 888 C C . ASN A 1 109 ? 19.500 -4.160 4.134 1.00 61.41 109 ASN A C 1
ATOM 890 O O . ASN A 1 109 ? 20.519 -4.508 4.729 1.00 61.41 109 ASN A O 1
ATOM 894 N N . ASP A 1 110 ? 18.671 -5.018 3.538 1.00 72.75 110 ASP A N 1
ATOM 895 C CA . ASP A 1 110 ? 19.021 -6.406 3.264 1.00 72.75 110 ASP A CA 1
ATOM 896 C C . ASP A 1 110 ? 19.902 -6.471 2.010 1.00 72.75 110 ASP A C 1
ATOM 898 O O . ASP A 1 110 ? 19.630 -5.781 1.027 1.00 72.75 110 ASP A O 1
ATOM 902 N N . SER A 1 111 ? 20.990 -7.243 2.059 1.00 76.94 111 SER A N 1
ATOM 903 C CA . SER A 1 111 ? 21.943 -7.296 0.949 1.00 76.94 111 SER A CA 1
ATOM 904 C C . SER A 1 111 ? 21.397 -8.010 -0.283 1.00 76.94 111 SER A C 1
ATOM 906 O O . SER A 1 111 ? 21.763 -7.594 -1.374 1.00 76.94 111 SER A O 1
ATOM 908 N N . GLY A 1 112 ? 20.545 -9.027 -0.120 1.00 83.38 112 GLY A N 1
ATOM 909 C CA . GLY A 1 112 ? 19.936 -9.745 -1.240 1.00 83.38 112 GLY A CA 1
ATOM 910 C C . GLY A 1 112 ? 18.923 -8.861 -1.953 1.00 83.38 112 GLY A C 1
ATOM 911 O O . GLY A 1 112 ? 19.098 -8.551 -3.125 1.00 83.38 112 GLY A O 1
ATOM 912 N N . ILE A 1 113 ? 17.981 -8.273 -1.205 1.00 83.88 113 ILE A N 1
ATOM 913 C CA . ILE A 1 113 ? 17.031 -7.294 -1.768 1.00 83.88 113 ILE A CA 1
ATOM 914 C C . ILE A 1 113 ? 17.761 -6.110 -2.411 1.00 83.88 113 ILE A C 1
ATOM 916 O O . ILE A 1 113 ? 17.344 -5.594 -3.446 1.00 83.88 113 ILE A O 1
ATOM 920 N N . LYS A 1 114 ? 18.863 -5.647 -1.811 1.00 84.44 114 LYS A N 1
ATOM 921 C CA . LYS A 1 114 ? 19.668 -4.581 -2.406 1.00 84.44 114 LYS A CA 1
ATOM 922 C C . LYS A 1 114 ? 20.274 -5.002 -3.746 1.00 84.44 114 LYS A C 1
ATOM 924 O O . LYS A 1 114 ? 20.221 -4.198 -4.674 1.00 84.44 114 LYS A O 1
ATOM 929 N N . ASN A 1 115 ? 20.840 -6.204 -3.836 1.00 88.44 115 ASN A N 1
ATOM 930 C CA . ASN A 1 115 ? 21.401 -6.727 -5.079 1.00 88.44 115 ASN A CA 1
ATOM 931 C C . ASN A 1 115 ? 20.310 -6.851 -6.154 1.00 88.44 115 ASN A C 1
ATOM 933 O O . ASN A 1 115 ? 20.520 -6.391 -7.273 1.00 88.44 115 ASN A O 1
ATOM 937 N N . ASP A 1 116 ? 19.125 -7.348 -5.795 1.00 91.56 116 ASP A N 1
ATOM 938 C CA . ASP A 1 116 ? 17.998 -7.494 -6.725 1.00 91.56 116 ASP A CA 1
ATOM 939 C C . ASP A 1 116 ? 17.525 -6.140 -7.255 1.00 91.56 116 ASP A C 1
ATOM 941 O O . ASP A 1 116 ? 17.315 -5.957 -8.453 1.00 91.56 116 ASP A O 1
ATOM 945 N N . MET A 1 117 ? 17.412 -5.139 -6.378 1.00 89.00 117 MET A N 1
ATOM 946 C CA . MET A 1 117 ? 17.044 -3.784 -6.789 1.00 89.00 117 MET A CA 1
ATOM 947 C C . MET A 1 117 ? 18.124 -3.125 -7.662 1.00 89.00 117 MET A C 1
ATOM 949 O O . MET A 1 117 ? 17.785 -2.349 -8.557 1.00 89.00 117 MET A O 1
ATOM 953 N N . GLU A 1 118 ? 19.409 -3.413 -7.423 1.00 89.19 118 GLU A N 1
ATOM 954 C CA . GLU A 1 118 ? 20.514 -2.982 -8.293 1.00 89.19 118 GLU A CA 1
ATOM 955 C C . GLU A 1 118 ? 20.436 -3.660 -9.673 1.00 89.19 118 GLU A C 1
ATOM 957 O O . GLU A 1 118 ? 20.550 -2.970 -10.687 1.00 89.19 118 GLU A O 1
ATOM 962 N N . GLU A 1 119 ? 20.141 -4.962 -9.731 1.00 92.19 119 GLU A N 1
ATOM 963 C CA . GLU A 1 119 ? 19.918 -5.694 -10.985 1.00 92.19 119 GLU A CA 1
ATOM 964 C C . GLU A 1 119 ? 18.723 -5.123 -11.767 1.00 92.19 119 GLU A C 1
ATOM 966 O O . GLU A 1 119 ? 18.838 -4.836 -12.961 1.00 92.19 119 GLU A O 1
ATOM 971 N N . ILE A 1 120 ? 17.596 -4.863 -11.096 1.00 92.06 120 ILE A N 1
ATOM 972 C CA . ILE A 1 120 ? 16.428 -4.205 -11.700 1.00 92.06 120 ILE A CA 1
ATOM 973 C C . ILE A 1 120 ? 16.817 -2.837 -12.273 1.00 92.06 120 ILE A C 1
ATOM 975 O O . ILE A 1 120 ? 16.437 -2.502 -13.395 1.00 92.06 120 ILE A O 1
ATOM 979 N N . ALA A 1 121 ? 17.596 -2.036 -11.547 1.00 88.44 121 ALA A N 1
ATOM 980 C CA . ALA A 1 121 ? 18.039 -0.734 -12.040 1.00 88.44 121 ALA A CA 1
ATOM 981 C C . ALA A 1 121 ? 18.944 -0.831 -13.276 1.00 88.44 121 ALA A C 1
ATOM 983 O O . ALA A 1 121 ? 18.860 0.028 -14.162 1.00 88.44 121 ALA A O 1
ATOM 984 N N . ASP A 1 122 ? 19.775 -1.871 -13.352 1.00 89.56 122 ASP A N 1
ATOM 985 C CA . ASP A 1 122 ? 20.615 -2.163 -14.512 1.00 89.56 122 ASP A CA 1
ATOM 986 C C . ASP A 1 122 ? 19.773 -2.597 -15.721 1.00 89.56 122 ASP A C 1
ATOM 988 O O . ASP A 1 122 ? 19.970 -2.073 -16.823 1.00 89.56 122 ASP A O 1
ATOM 992 N N . ILE A 1 123 ? 18.779 -3.470 -15.519 1.00 91.44 123 ILE A N 1
ATOM 993 C CA . ILE A 1 123 ? 17.801 -3.876 -16.545 1.00 91.44 123 ILE A CA 1
ATOM 994 C C . ILE A 1 123 ? 17.050 -2.656 -17.088 1.00 91.44 123 ILE A C 1
ATOM 996 O O . ILE A 1 123 ? 16.907 -2.483 -18.302 1.00 91.44 123 ILE A O 1
ATOM 1000 N N . LEU A 1 124 ? 16.609 -1.773 -16.189 1.00 88.94 124 LEU A N 1
ATOM 1001 C CA . LEU A 1 124 ? 15.900 -0.542 -16.533 1.00 88.94 124 LEU A CA 1
ATOM 1002 C C . LEU A 1 124 ? 16.837 0.583 -17.019 1.00 88.94 124 LEU A C 1
ATOM 1004 O O . LEU A 1 124 ? 16.368 1.650 -17.419 1.00 88.94 124 LEU A O 1
ATOM 1008 N N . LYS A 1 125 ? 18.154 0.329 -17.030 1.00 84.38 125 LYS A N 1
ATOM 1009 C CA . LYS A 1 125 ? 19.243 1.209 -17.482 1.00 84.38 125 LYS A CA 1
ATOM 1010 C C . LYS A 1 125 ? 19.291 2.585 -16.807 1.00 84.38 125 LYS A C 1
ATOM 1012 O O . LYS A 1 125 ? 19.788 3.539 -17.408 1.00 84.38 125 LYS A O 1
ATOM 1017 N N . TYR A 1 126 ? 18.893 2.691 -15.537 1.00 76.94 126 TYR A N 1
ATOM 1018 C CA . TYR A 1 126 ? 18.825 3.973 -14.812 1.00 76.94 126 TYR A CA 1
ATOM 1019 C C . TYR A 1 126 ? 20.142 4.766 -14.789 1.00 76.94 126 TYR A C 1
ATOM 1021 O O . TYR A 1 126 ? 20.117 5.992 -14.712 1.00 76.94 126 TYR A O 1
ATOM 1029 N N . GLN A 1 127 ? 21.298 4.092 -14.842 1.00 67.62 127 GLN A N 1
ATOM 1030 C CA . GLN A 1 127 ? 22.612 4.745 -14.779 1.00 67.62 127 GLN A CA 1
ATOM 1031 C C . GLN A 1 127 ? 23.316 4.903 -16.138 1.00 67.62 127 GLN A C 1
ATOM 1033 O O . GLN A 1 127 ? 24.289 5.654 -16.225 1.00 67.62 127 GLN A O 1
ATOM 1038 N N . ALA A 1 128 ? 22.894 4.183 -17.185 1.00 61.53 128 ALA A N 1
ATOM 1039 C CA . ALA A 1 128 ? 23.763 3.938 -18.343 1.00 61.53 128 ALA A CA 1
ATOM 1040 C C . ALA A 1 128 ? 23.085 3.948 -19.727 1.00 61.53 128 ALA A C 1
ATOM 1042 O O . ALA A 1 128 ? 23.776 3.704 -20.720 1.00 61.53 128 ALA A O 1
ATOM 1043 N N . GLY A 1 129 ? 21.787 4.254 -19.849 1.00 66.50 129 GLY A N 1
ATOM 1044 C CA . GLY A 1 129 ? 21.179 4.450 -21.169 1.00 66.50 129 GLY A CA 1
ATOM 1045 C C . GLY A 1 129 ? 19.660 4.331 -21.216 1.00 66.50 129 GLY A C 1
ATOM 1046 O O . GLY A 1 129 ? 18.975 4.499 -20.220 1.00 66.50 129 GLY A O 1
ATOM 1047 N N . GLU A 1 130 ? 19.144 4.032 -22.407 1.00 73.62 130 GLU A N 1
ATOM 1048 C CA . GLU A 1 130 ? 17.714 3.850 -22.667 1.00 73.62 130 GLU A CA 1
ATOM 1049 C C . GLU A 1 130 ? 17.399 2.366 -22.887 1.00 73.62 130 GLU A C 1
ATOM 1051 O O . GLU A 1 130 ? 18.107 1.666 -23.626 1.00 73.62 130 GLU A O 1
ATOM 1056 N N . VAL A 1 131 ? 16.342 1.871 -22.243 1.00 83.75 131 VAL A N 1
ATOM 1057 C CA . VAL A 1 131 ? 15.759 0.555 -22.518 1.00 83.75 131 VAL A CA 1
ATOM 1058 C C . VAL A 1 131 ? 14.422 0.738 -23.226 1.00 83.75 131 VAL A C 1
ATOM 1060 O O . VAL A 1 131 ? 13.580 1.555 -22.840 1.00 83.75 131 VAL A O 1
ATOM 1063 N N . THR A 1 132 ? 14.234 0.002 -24.312 1.00 83.50 132 THR A N 1
ATOM 1064 C CA . THR A 1 132 ? 12.989 0.031 -25.070 1.00 83.50 132 THR A CA 1
ATOM 1065 C C . THR A 1 132 ? 11.925 -0.812 -24.380 1.00 83.50 132 THR A C 1
ATOM 1067 O O . THR A 1 132 ? 12.210 -1.831 -23.754 1.00 83.50 132 THR A O 1
ATOM 1070 N N . THR A 1 133 ? 10.661 -0.437 -24.568 1.00 85.44 133 THR A N 1
ATOM 1071 C CA . THR A 1 133 ? 9.518 -1.236 -24.111 1.00 85.44 133 THR A CA 1
ATOM 1072 C C . THR A 1 133 ? 9.583 -2.677 -24.628 1.00 85.44 133 THR A C 1
ATOM 1074 O O . THR A 1 133 ? 9.212 -3.591 -23.905 1.00 85.44 133 THR A O 1
ATOM 1077 N N . GLN A 1 134 ? 10.065 -2.900 -25.859 1.00 87.69 134 GLN A N 1
ATOM 1078 C CA . GLN A 1 134 ? 10.174 -4.250 -26.416 1.00 87.69 134 GLN A CA 1
ATOM 1079 C C . GLN A 1 134 ? 11.270 -5.072 -25.729 1.00 87.69 134 GLN A C 1
ATOM 1081 O O . GLN A 1 134 ? 11.018 -6.229 -25.426 1.00 87.69 134 GLN A O 1
ATOM 1086 N N . GLU A 1 135 ? 12.436 -4.480 -25.434 1.00 91.06 135 GLU A N 1
ATOM 1087 C CA . GLU A 1 135 ? 13.481 -5.156 -24.646 1.00 91.06 135 GLU A CA 1
ATOM 1088 C C . GLU A 1 135 ? 12.930 -5.623 -23.291 1.00 91.06 135 GLU A C 1
ATOM 1090 O O . GLU A 1 135 ? 13.179 -6.757 -22.902 1.00 91.06 135 GLU A O 1
ATOM 1095 N N . LEU A 1 136 ? 12.125 -4.796 -22.611 1.00 92.19 136 LEU A N 1
ATOM 1096 C CA . LEU A 1 136 ? 11.489 -5.177 -21.343 1.00 92.19 136 LEU A CA 1
ATOM 1097 C C . LEU A 1 136 ? 10.395 -6.243 -21.511 1.00 92.19 136 LEU A C 1
ATOM 1099 O O . LEU A 1 136 ? 10.253 -7.120 -20.667 1.00 92.19 136 LEU A O 1
ATOM 1103 N N . LEU A 1 137 ? 9.619 -6.189 -22.596 1.00 92.88 137 LEU A N 1
ATOM 1104 C CA . LEU A 1 137 ? 8.580 -7.183 -22.892 1.00 92.88 137 LEU A CA 1
ATOM 1105 C C . LEU A 1 137 ? 9.140 -8.544 -23.329 1.00 92.88 137 LEU A C 1
ATOM 1107 O O . LEU A 1 137 ? 8.406 -9.532 -23.267 1.00 92.88 137 LEU A O 1
ATOM 1111 N N . ASP A 1 138 ? 10.390 -8.594 -23.782 1.00 94.94 138 ASP A N 1
ATOM 1112 C CA . ASP A 1 138 ? 11.072 -9.830 -24.167 1.00 94.94 138 ASP A CA 1
ATOM 1113 C C . ASP A 1 138 ? 11.779 -10.509 -22.978 1.00 94.94 138 ASP A C 1
ATOM 1115 O O . ASP A 1 138 ? 12.202 -11.655 -23.123 1.00 94.94 138 ASP A O 1
ATOM 1119 N N . LEU A 1 139 ? 11.875 -9.842 -21.815 1.00 94.56 139 LEU A N 1
ATOM 1120 C CA . LEU A 1 139 ? 12.443 -10.418 -20.592 1.00 94.56 139 LEU A CA 1
ATOM 1121 C C . LEU A 1 139 ? 11.649 -11.636 -20.119 1.00 94.56 139 LEU A C 1
ATOM 1123 O O . LEU A 1 139 ? 10.412 -11.656 -20.123 1.00 94.56 139 LEU A O 1
ATOM 1127 N N . THR A 1 140 ? 12.387 -12.626 -19.637 1.00 94.50 140 THR A N 1
ATOM 1128 C CA . THR A 1 140 ? 11.869 -13.828 -18.994 1.00 94.50 140 THR A CA 1
ATOM 1129 C C . THR A 1 140 ? 12.540 -14.035 -17.641 1.00 94.50 140 THR A C 1
ATOM 1131 O O . THR A 1 140 ? 13.571 -13.439 -17.353 1.00 94.50 140 THR A O 1
ATOM 1134 N N . VAL A 1 141 ? 11.977 -14.913 -16.810 1.00 94.81 141 VAL A N 1
ATOM 1135 C CA . VAL A 1 141 ? 12.588 -15.271 -15.518 1.00 94.81 141 VAL A CA 1
ATOM 1136 C C . VAL A 1 141 ? 13.986 -15.881 -15.668 1.00 94.81 141 VAL A C 1
ATOM 1138 O O . VAL A 1 141 ? 14.810 -15.717 -14.783 1.00 94.81 141 VAL A O 1
ATOM 1141 N N . ASP A 1 142 ? 14.286 -16.526 -16.804 1.00 95.12 142 ASP A N 1
ATOM 1142 C CA . ASP A 1 142 ? 15.611 -17.103 -17.081 1.00 95.12 142 ASP A CA 1
ATOM 1143 C C . ASP A 1 142 ? 16.691 -16.024 -17.315 1.00 95.12 142 ASP A C 1
ATOM 1145 O O . ASP A 1 142 ? 17.884 -16.341 -17.325 1.00 95.12 142 ASP A O 1
ATOM 1149 N N . ASP A 1 143 ? 16.284 -14.768 -17.531 1.00 93.31 143 ASP A N 1
ATOM 1150 C CA . ASP A 1 143 ? 17.175 -13.617 -17.711 1.00 93.31 143 ASP A CA 1
ATOM 1151 C C . ASP A 1 143 ? 17.517 -12.915 -16.385 1.00 93.31 143 ASP A C 1
ATOM 1153 O O . ASP A 1 143 ? 18.331 -11.991 -16.390 1.00 93.31 143 ASP A O 1
ATOM 1157 N N . LEU A 1 144 ? 16.898 -13.337 -15.277 1.00 95.31 144 LEU A N 1
ATOM 1158 C CA . LEU A 1 144 ? 17.001 -12.711 -13.960 1.00 95.31 144 LEU A CA 1
ATOM 1159 C C . LEU A 1 144 ? 17.819 -13.584 -13.002 1.00 95.31 144 LEU A C 1
ATOM 1161 O O . LEU A 1 144 ? 17.827 -14.814 -13.105 1.00 95.31 144 LEU A O 1
ATOM 1165 N N . THR A 1 145 ? 18.520 -12.944 -12.070 1.00 94.50 145 THR A N 1
ATOM 1166 C CA . THR A 1 145 ? 19.333 -13.619 -11.047 1.00 94.50 145 THR A CA 1
ATOM 1167 C C . THR A 1 145 ? 19.037 -13.134 -9.632 1.00 94.50 145 THR A C 1
ATOM 1169 O O . THR A 1 145 ? 19.953 -13.040 -8.814 1.00 94.50 145 THR A O 1
ATOM 1172 N N . PHE A 1 146 ? 17.763 -12.856 -9.346 1.00 93.81 146 PHE A N 1
ATOM 1173 C CA . PHE A 1 146 ? 17.344 -12.351 -8.042 1.00 93.81 146 PHE A CA 1
ATOM 1174 C C . PHE A 1 146 ? 17.664 -13.345 -6.914 1.00 93.81 146 PHE A C 1
ATOM 1176 O O . PHE A 1 146 ? 17.568 -14.565 -7.059 1.00 93.81 146 PHE A O 1
ATOM 1183 N N . GLU A 1 147 ? 18.096 -12.809 -5.780 1.00 91.19 147 GLU A N 1
ATOM 1184 C CA . GLU A 1 147 ? 18.459 -13.541 -4.574 1.00 91.19 147 GLU A CA 1
ATOM 1185 C C . GLU A 1 147 ? 17.253 -13.731 -3.644 1.00 91.19 147 GLU A C 1
ATOM 1187 O O . GLU A 1 147 ? 17.119 -14.797 -3.040 1.00 91.19 147 GLU A O 1
ATOM 1192 N N . GLU A 1 148 ? 16.393 -12.716 -3.523 1.00 88.25 148 GLU A N 1
ATOM 1193 C CA . GLU A 1 148 ? 15.310 -12.655 -2.532 1.00 88.25 148 GLU A CA 1
ATOM 1194 C C . GLU A 1 148 ? 13.947 -12.282 -3.148 1.00 88.25 148 GLU A C 1
ATOM 1196 O O . GLU A 1 148 ? 12.915 -12.797 -2.713 1.00 88.25 148 GLU A O 1
ATOM 1201 N N . LEU A 1 149 ? 13.908 -11.401 -4.155 1.00 88.38 149 LEU A N 1
ATOM 1202 C CA . LEU A 1 149 ? 12.683 -11.081 -4.892 1.00 88.38 149 LEU A CA 1
ATOM 1203 C C . LEU A 1 149 ? 12.287 -12.232 -5.822 1.00 88.38 149 LEU A C 1
ATOM 1205 O O . LEU A 1 149 ? 13.112 -12.740 -6.573 1.00 88.38 149 LEU A O 1
ATOM 1209 N N . ASP A 1 150 ? 11.000 -12.587 -5.841 1.00 91.12 150 ASP A N 1
ATOM 1210 C CA . ASP A 1 150 ? 10.479 -13.546 -6.821 1.00 91.12 150 ASP A CA 1
ATOM 1211 C C . ASP A 1 150 ? 10.532 -12.929 -8.227 1.00 91.12 150 ASP A C 1
ATOM 1213 O O . ASP A 1 150 ? 9.898 -11.907 -8.520 1.00 91.12 150 ASP A O 1
ATOM 1217 N N . GLU A 1 151 ? 11.282 -13.570 -9.119 1.00 94.75 151 GLU A N 1
ATOM 1218 C CA . GLU A 1 151 ? 11.470 -13.148 -10.502 1.00 94.75 151 GLU A CA 1
ATOM 1219 C C . GLU A 1 151 ? 10.138 -13.027 -11.256 1.00 94.75 151 GLU A C 1
ATOM 1221 O O . GLU A 1 151 ? 9.975 -12.153 -12.117 1.00 94.75 151 GLU A O 1
ATOM 1226 N N . ASN A 1 152 ? 9.155 -13.872 -10.925 1.00 95.50 152 ASN A N 1
ATOM 1227 C CA . ASN A 1 152 ? 7.837 -13.831 -11.551 1.00 95.50 152 ASN A CA 1
ATOM 1228 C C . ASN A 1 152 ? 7.105 -12.534 -11.218 1.00 95.50 152 ASN A C 1
ATOM 1230 O O . ASN A 1 152 ? 6.468 -11.979 -12.109 1.00 95.50 152 ASN A O 1
ATOM 1234 N N . ILE A 1 153 ? 7.233 -12.012 -9.994 1.00 94.50 153 ILE A N 1
ATOM 1235 C CA . ILE A 1 153 ? 6.576 -10.761 -9.590 1.00 94.50 153 ILE A CA 1
ATOM 1236 C C . ILE A 1 153 ? 7.033 -9.617 -10.496 1.00 94.50 153 ILE A C 1
ATOM 1238 O O . ILE A 1 153 ? 6.211 -8.878 -11.045 1.00 94.50 153 ILE A O 1
ATOM 1242 N N . PHE A 1 154 ? 8.345 -9.489 -10.707 1.00 95.19 154 PHE A N 1
ATOM 1243 C CA . PHE A 1 154 ? 8.889 -8.446 -11.571 1.00 95.19 154 PHE A CA 1
ATOM 1244 C C . PHE A 1 154 ? 8.412 -8.601 -13.018 1.00 95.19 154 PHE A C 1
ATOM 1246 O O . PHE A 1 154 ? 7.897 -7.643 -13.600 1.00 95.19 154 PHE A O 1
ATOM 1253 N N . ILE A 1 155 ? 8.524 -9.805 -13.591 1.00 96.62 155 ILE A N 1
ATOM 1254 C CA . ILE A 1 155 ? 8.096 -10.062 -14.972 1.00 96.62 155 ILE A CA 1
ATOM 1255 C C . ILE A 1 155 ? 6.597 -9.810 -15.144 1.00 96.62 155 ILE A C 1
ATOM 1257 O O . ILE A 1 155 ? 6.199 -9.142 -16.098 1.00 96.62 155 ILE A O 1
ATOM 1261 N N . GLU A 1 156 ? 5.751 -10.303 -14.241 1.00 96.44 156 GLU A N 1
ATOM 1262 C CA . GLU A 1 156 ? 4.302 -10.125 -14.324 1.00 96.44 156 GLU A CA 1
ATOM 1263 C C . GLU A 1 156 ? 3.910 -8.649 -14.287 1.00 96.44 156 GLU A C 1
ATOM 1265 O O . GLU A 1 156 ? 3.112 -8.214 -15.121 1.00 96.44 156 GLU A O 1
ATOM 1270 N N . LEU A 1 157 ? 4.523 -7.861 -13.402 1.00 97.25 157 LEU A N 1
ATOM 1271 C CA . LEU A 1 157 ? 4.270 -6.425 -13.306 1.00 97.25 157 LEU A CA 1
ATOM 1272 C C . LEU A 1 157 ? 4.748 -5.672 -14.553 1.00 97.25 157 LEU A C 1
ATOM 1274 O O . LEU A 1 157 ? 3.985 -4.908 -15.147 1.00 97.25 157 LEU A O 1
ATOM 1278 N N . VAL A 1 158 ? 5.969 -5.935 -15.028 1.00 96.00 158 VAL A N 1
ATOM 1279 C CA . VAL A 1 158 ? 6.483 -5.339 -16.274 1.00 96.00 158 VAL A CA 1
ATOM 1280 C C . VAL A 1 158 ? 5.537 -5.635 -17.440 1.00 96.00 158 VAL A C 1
ATOM 1282 O O . VAL A 1 158 ? 5.133 -4.735 -18.181 1.00 96.00 158 VAL A O 1
ATOM 1285 N N . GLN A 1 159 ? 5.133 -6.896 -17.591 1.00 96.56 159 GLN A N 1
ATOM 1286 C CA . GLN A 1 159 ? 4.245 -7.326 -18.666 1.00 96.56 159 GLN A CA 1
ATOM 1287 C C . GLN A 1 159 ? 2.858 -6.686 -18.541 1.00 96.56 159 GLN A C 1
ATOM 1289 O O . GLN A 1 159 ? 2.324 -6.202 -19.544 1.00 96.56 159 GLN A O 1
ATOM 1294 N N . ALA A 1 160 ? 2.279 -6.667 -17.338 1.00 96.81 160 ALA A N 1
ATOM 1295 C CA . ALA A 1 160 ? 0.957 -6.111 -17.073 1.00 96.81 160 ALA A CA 1
ATOM 1296 C C . ALA A 1 160 ? 0.911 -4.605 -17.352 1.00 96.81 160 ALA A C 1
ATOM 1298 O O . ALA A 1 160 ? 0.049 -4.154 -18.110 1.00 96.81 160 ALA A O 1
ATOM 1299 N N . ALA A 1 161 ? 1.865 -3.836 -16.821 1.00 95.56 161 ALA A N 1
ATOM 1300 C CA . ALA A 1 161 ? 1.925 -2.398 -17.042 1.00 95.56 161 ALA A CA 1
ATOM 1301 C C . ALA A 1 161 ? 2.151 -2.063 -18.521 1.00 95.56 161 ALA A C 1
ATOM 1303 O O . ALA A 1 161 ? 1.395 -1.292 -19.105 1.00 95.56 161 ALA A O 1
ATOM 1304 N N . LEU A 1 162 ? 3.158 -2.652 -19.176 1.00 93.75 162 LEU A N 1
ATOM 1305 C CA . LEU A 1 162 ? 3.533 -2.244 -20.535 1.00 93.75 162 LEU A CA 1
ATOM 1306 C C . LEU A 1 162 ? 2.488 -2.642 -21.593 1.00 93.75 162 LEU A C 1
ATOM 1308 O O . LEU A 1 162 ? 2.279 -1.892 -22.558 1.00 93.75 162 LEU A O 1
ATOM 1312 N N . LYS A 1 163 ? 1.787 -3.768 -21.394 1.00 94.31 163 LYS A N 1
ATOM 1313 C CA . LYS A 1 163 ? 0.662 -4.206 -22.246 1.00 94.31 163 LYS A CA 1
ATOM 1314 C C . LYS A 1 163 ? -0.663 -3.522 -21.903 1.00 94.31 163 LYS A C 1
ATOM 1316 O O . LYS A 1 163 ? -1.571 -3.549 -22.733 1.00 94.31 163 LYS A O 1
ATOM 1321 N N . GLY A 1 164 ? -0.772 -2.935 -20.714 1.00 92.62 164 GLY A N 1
ATOM 1322 C CA . GLY A 1 164 ? -1.964 -2.250 -20.234 1.00 92.62 164 GLY A CA 1
ATOM 1323 C C . GLY A 1 164 ? -2.260 -0.932 -20.951 1.00 92.62 164 GLY A C 1
ATOM 1324 O O . GLY A 1 164 ? -1.479 -0.428 -21.772 1.00 92.62 164 GLY A O 1
ATOM 1325 N N . GLU A 1 165 ? -3.423 -0.375 -20.628 1.00 92.44 165 GLU A N 1
ATOM 1326 C CA . GLU A 1 165 ? -3.809 0.983 -21.011 1.00 92.44 165 GLU A CA 1
ATOM 1327 C C . GLU A 1 165 ? -3.155 2.015 -20.081 1.00 92.44 165 GLU A C 1
ATOM 1329 O O . GLU A 1 165 ? -2.659 1.678 -19.004 1.00 92.44 165 GLU A O 1
ATOM 1334 N N . ALA A 1 166 ? -3.131 3.277 -20.512 1.00 91.06 166 ALA A N 1
ATOM 1335 C CA . ALA A 1 166 ? -2.716 4.371 -19.644 1.00 91.06 166 ALA A CA 1
ATOM 1336 C C . ALA A 1 166 ? -3.646 4.454 -18.425 1.00 91.06 166 ALA A C 1
ATOM 1338 O O . ALA A 1 166 ? -4.867 4.320 -18.544 1.00 91.06 166 ALA A O 1
ATOM 1339 N N . HIS A 1 167 ? -3.054 4.682 -17.258 1.00 92.12 167 HIS A N 1
ATOM 1340 C CA . HIS A 1 167 ? -3.767 4.871 -16.012 1.00 92.12 167 HIS A CA 1
ATOM 1341 C C . HIS A 1 167 ? -4.652 6.107 -16.100 1.00 92.12 167 HIS A C 1
ATOM 1343 O O . HIS A 1 167 ? -4.276 7.140 -16.660 1.00 92.12 167 HIS A O 1
ATOM 1349 N N . LYS A 1 168 ? -5.849 5.998 -15.534 1.00 90.25 168 LYS A N 1
ATOM 1350 C CA . LYS A 1 168 ? -6.787 7.110 -15.493 1.00 90.25 168 LYS A CA 1
ATOM 1351 C C . LYS A 1 168 ? -6.297 8.159 -14.493 1.00 90.25 168 LYS A C 1
ATOM 1353 O O . LYS A 1 168 ? -5.805 7.820 -13.421 1.00 90.25 168 LYS A O 1
ATOM 1358 N N . GLU A 1 169 ? -6.482 9.429 -14.829 1.00 89.06 169 GLU A N 1
ATOM 1359 C CA . GLU A 1 169 ? -6.269 10.528 -13.888 1.00 89.06 169 GLU A CA 1
ATOM 1360 C C . GLU A 1 169 ? -7.379 10.543 -12.831 1.00 89.06 169 GLU A C 1
ATOM 1362 O O . GLU A 1 169 ? -8.571 10.417 -13.156 1.00 89.06 169 GLU A O 1
ATOM 1367 N N . GLY A 1 170 ? -6.975 10.671 -11.572 1.00 87.81 170 GLY A N 1
ATOM 1368 C CA . GLY A 1 170 ? -7.880 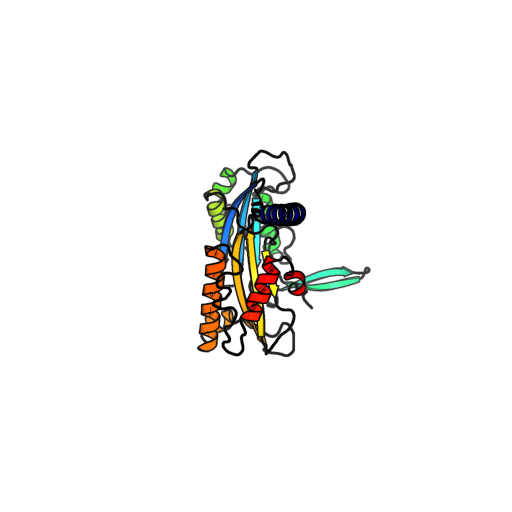10.715 -10.430 1.00 87.81 170 GLY A CA 1
ATOM 1369 C C . GLY A 1 170 ? -8.188 12.128 -9.954 1.00 87.81 170 GLY A C 1
ATOM 1370 O O . GLY A 1 170 ? -7.974 13.109 -10.666 1.00 87.81 170 GLY A O 1
ATOM 1371 N N . ASN A 1 171 ? -8.739 12.210 -8.745 1.00 84.94 171 ASN A N 1
ATOM 1372 C CA . ASN A 1 171 ? -9.257 13.454 -8.168 1.00 84.94 171 ASN A CA 1
ATOM 1373 C C . ASN A 1 171 ? -8.276 14.144 -7.203 1.00 84.94 171 ASN A C 1
ATOM 1375 O O . ASN A 1 171 ? -8.610 15.195 -6.663 1.00 84.94 171 ASN A O 1
ATOM 1379 N N . TYR A 1 172 ? -7.112 13.546 -6.932 1.00 87.62 172 TYR A N 1
ATOM 1380 C CA . TYR A 1 172 ? -6.217 13.994 -5.865 1.00 87.62 172 TYR A CA 1
ATOM 1381 C C . TYR A 1 172 ? -4.935 14.642 -6.383 1.00 87.62 172 TYR A C 1
ATOM 1383 O O . TYR A 1 172 ? -4.145 14.023 -7.087 1.00 87.62 172 TYR A O 1
ATOM 1391 N N . ASP A 1 173 ? -4.675 15.870 -5.946 1.00 75.94 173 ASP A N 1
ATOM 1392 C CA . ASP A 1 173 ? -3.562 16.662 -6.477 1.00 75.94 173 ASP A CA 1
ATOM 1393 C C . ASP A 1 173 ? -2.197 16.314 -5.856 1.00 75.94 173 ASP A C 1
ATOM 1395 O O . ASP A 1 173 ? -1.167 16.386 -6.525 1.00 75.94 173 ASP A O 1
ATOM 1399 N N . TYR A 1 174 ? -2.169 15.967 -4.563 1.00 74.50 174 TYR A N 1
ATOM 1400 C CA . TYR A 1 174 ? -0.926 15.899 -3.772 1.00 74.50 174 TYR A CA 1
ATOM 1401 C C . TYR A 1 174 ? -0.850 14.705 -2.815 1.00 74.50 174 TYR A C 1
ATOM 1403 O O . TYR A 1 174 ? -0.195 14.792 -1.775 1.00 74.50 174 TYR A O 1
ATOM 1411 N N . LEU A 1 175 ? -1.480 13.577 -3.154 1.00 85.94 175 LEU A N 1
ATOM 1412 C CA . LEU A 1 175 ? -1.245 12.361 -2.378 1.00 85.94 175 LEU A CA 1
ATOM 1413 C C . LEU A 1 175 ? 0.192 11.857 -2.598 1.00 85.94 175 LEU A C 1
ATOM 1415 O O . LEU A 1 175 ? 0.709 11.913 -3.717 1.00 85.94 175 LEU A O 1
ATOM 1419 N N . PRO A 1 176 ? 0.863 11.371 -1.541 1.00 87.38 176 PRO A N 1
ATOM 1420 C CA . PRO A 1 176 ? 2.162 10.741 -1.687 1.00 87.38 176 PRO A CA 1
ATOM 1421 C C . PRO A 1 176 ? 1.998 9.424 -2.452 1.00 87.38 176 PRO A C 1
ATOM 1423 O O . PRO A 1 176 ? 1.005 8.718 -2.266 1.00 87.38 176 PRO A O 1
ATOM 1426 N N . GLN A 1 177 ? 2.997 9.059 -3.263 1.00 86.00 177 GLN A N 1
ATOM 1427 C CA . GLN A 1 177 ? 2.979 7.821 -4.056 1.00 86.00 177 GLN A CA 1
ATOM 1428 C C . GLN A 1 177 ? 2.667 6.585 -3.204 1.00 86.00 177 GLN A C 1
ATOM 1430 O O . GLN A 1 177 ? 1.994 5.665 -3.651 1.00 86.00 177 GLN A O 1
ATOM 1435 N N . TYR A 1 178 ? 3.123 6.577 -1.957 1.00 90.44 178 TYR A N 1
ATOM 1436 C CA . TYR A 1 178 ? 2.670 5.641 -0.946 1.00 90.44 178 TYR A CA 1
ATOM 1437 C C . TYR A 1 178 ? 2.715 6.308 0.426 1.00 90.44 178 TYR A C 1
ATOM 1439 O O . TYR A 1 178 ? 3.479 7.250 0.659 1.00 90.44 178 TYR A O 1
ATOM 1447 N N . ALA A 1 179 ? 1.930 5.792 1.362 1.00 89.62 179 ALA A N 1
ATOM 1448 C CA . ALA A 1 179 ? 2.104 6.086 2.772 1.00 89.62 179 ALA A CA 1
ATOM 1449 C C . ALA A 1 179 ? 1.570 4.937 3.617 1.00 89.62 179 ALA A C 1
ATOM 1451 O O . ALA A 1 179 ? 0.530 4.368 3.316 1.00 89.62 179 ALA A O 1
ATOM 1452 N N . LEU A 1 180 ? 2.250 4.657 4.723 1.00 91.06 180 LEU A N 1
ATOM 1453 C CA . LEU A 1 180 ? 1.681 3.942 5.856 1.00 91.06 180 LEU A CA 1
ATOM 1454 C C . LEU A 1 180 ? 1.518 4.975 6.958 1.00 91.06 180 LEU A C 1
ATOM 1456 O O . LEU A 1 180 ? 2.501 5.632 7.288 1.00 91.06 180 LEU A O 1
ATOM 1460 N N . LEU A 1 181 ? 0.313 5.168 7.487 1.00 92.88 181 LEU A N 1
ATOM 1461 C CA . LEU A 1 181 ? -0.054 6.210 8.448 1.00 92.88 181 LEU A CA 1
ATOM 1462 C C . LEU A 1 181 ? -0.776 5.577 9.639 1.00 92.88 181 LEU A C 1
ATOM 1464 O O . LEU A 1 181 ? -1.614 4.701 9.463 1.00 92.88 181 LEU A O 1
ATOM 1468 N N . THR A 1 182 ? -0.500 6.035 10.859 1.00 93.44 182 THR A N 1
ATOM 1469 C CA . THR A 1 182 ? -1.100 5.457 12.075 1.00 93.44 182 THR A CA 1
ATOM 1470 C C . THR A 1 182 ? -1.494 6.559 13.042 1.00 93.44 182 THR A C 1
ATOM 1472 O O . THR A 1 182 ? -0.746 7.520 13.219 1.00 93.44 182 THR A O 1
ATOM 1475 N N . GLU A 1 183 ? -2.631 6.411 13.721 1.00 94.62 183 GLU A N 1
ATOM 1476 C CA . GLU A 1 183 ? -2.994 7.302 14.825 1.00 94.62 183 GLU A CA 1
ATOM 1477 C C . GLU A 1 183 ? -1.871 7.362 15.897 1.00 94.62 183 GLU A C 1
ATOM 1479 O O . GLU A 1 183 ? -1.259 6.341 16.245 1.00 94.62 183 GLU A O 1
ATOM 1484 N N . PRO A 1 184 ? -1.561 8.560 16.431 1.00 91.44 184 PRO A N 1
ATOM 1485 C CA . PRO A 1 184 ? -0.379 8.775 17.271 1.00 91.44 184 PRO A CA 1
ATOM 1486 C C . PRO A 1 184 ? -0.501 8.201 18.686 1.00 91.44 184 PRO A C 1
ATOM 1488 O O . PRO A 1 184 ? 0.507 8.059 19.376 1.00 91.44 184 PRO A O 1
ATOM 1491 N N . GLU A 1 185 ? -1.710 7.863 19.134 1.00 91.75 185 GLU A N 1
ATOM 1492 C CA . GLU A 1 185 ? -1.979 7.358 20.480 1.00 91.75 185 GLU A CA 1
ATOM 1493 C C . GLU A 1 185 ? -3.075 6.289 20.447 1.00 91.75 185 GLU A C 1
ATOM 1495 O O . GLU A 1 185 ? -3.974 6.329 19.608 1.00 91.75 185 GLU A O 1
ATOM 1500 N N . TYR A 1 186 ? -3.021 5.347 21.392 1.00 93.25 186 TYR A N 1
ATOM 1501 C CA . TYR A 1 186 ? -4.159 4.471 21.661 1.00 93.25 186 TYR A CA 1
ATOM 1502 C C . TYR A 1 186 ? -5.248 5.261 22.374 1.00 93.25 186 TYR A C 1
ATOM 1504 O O . TYR A 1 186 ? -5.016 5.818 23.448 1.00 93.25 186 TYR A O 1
ATOM 1512 N N . LEU A 1 187 ? -6.453 5.234 21.821 1.00 93.69 187 LEU A N 1
ATOM 1513 C CA . LEU A 1 187 ? -7.645 5.771 22.464 1.00 93.69 187 LEU A CA 1
ATOM 1514 C C . LEU A 1 187 ? -8.660 4.636 22.567 1.00 93.69 187 LEU A C 1
ATOM 1516 O O . LEU A 1 187 ? -9.003 4.020 21.560 1.00 93.69 187 LEU A O 1
ATOM 1520 N N . ASN A 1 188 ? -9.118 4.355 23.789 1.00 92.62 188 ASN A N 1
ATOM 1521 C CA . ASN A 1 188 ? -9.944 3.183 24.113 1.00 92.62 188 ASN A CA 1
ATOM 1522 C C . ASN A 1 188 ? -9.287 1.850 23.707 1.00 92.62 188 ASN A C 1
ATOM 1524 O O . ASN A 1 188 ? -9.953 0.959 23.193 1.00 92.62 188 ASN A O 1
ATOM 1528 N N . ASP A 1 189 ? -7.974 1.735 23.931 1.00 94.62 189 ASP A N 1
ATOM 1529 C CA . ASP A 1 189 ? -7.169 0.536 23.653 1.00 94.62 189 ASP A CA 1
ATOM 1530 C C . ASP A 1 189 ? -7.111 0.110 22.176 1.00 94.62 189 ASP A C 1
ATOM 1532 O O . ASP A 1 189 ? -6.716 -1.014 21.868 1.00 94.62 189 ASP A O 1
ATOM 1536 N N . TYR A 1 190 ? -7.408 1.025 21.250 1.00 96.62 190 TYR A N 1
ATOM 1537 C CA . TYR A 1 190 ? -7.161 0.820 19.827 1.00 96.62 190 TYR A CA 1
ATOM 1538 C C . TYR A 1 190 ? -6.693 2.099 19.122 1.00 96.62 190 TYR A C 1
ATOM 1540 O O . TYR A 1 190 ? -6.845 3.223 19.623 1.00 96.62 190 TYR A O 1
ATOM 1548 N N . LYS A 1 191 ? -6.124 1.918 17.935 1.00 95.75 191 LYS A N 1
ATOM 1549 C CA . LYS A 1 191 ? -5.773 2.994 17.007 1.00 95.75 191 LYS A CA 1
ATOM 1550 C C . LYS A 1 191 ? -5.974 2.519 15.567 1.00 95.75 191 LYS A C 1
ATOM 1552 O O . LYS A 1 191 ? -5.786 1.337 15.288 1.00 95.75 191 LYS A O 1
ATOM 1557 N N . PHE A 1 192 ? -6.363 3.417 14.674 1.00 97.31 192 PHE A N 1
ATOM 1558 C CA . PHE A 1 192 ? -6.460 3.133 13.246 1.00 97.31 192 PHE A CA 1
ATOM 1559 C C . PHE A 1 192 ? -5.100 3.249 12.561 1.00 97.31 192 PHE A C 1
ATOM 1561 O O . PHE A 1 192 ? -4.252 4.073 12.931 1.00 97.31 192 PHE A O 1
ATOM 1568 N N . GLN A 1 193 ? -4.930 2.444 11.521 1.00 96.00 193 GLN A N 1
ATOM 1569 C CA . GLN A 1 193 ? -3.831 2.515 10.575 1.00 96.00 193 GLN A CA 1
ATOM 1570 C C . GLN A 1 193 ? -4.388 2.536 9.154 1.00 96.00 193 GLN A C 1
ATOM 1572 O O . GLN A 1 193 ? -5.351 1.834 8.860 1.00 96.00 193 GLN A O 1
ATOM 1577 N N . VAL A 1 194 ? -3.780 3.344 8.291 1.00 96.94 194 VAL A N 1
ATOM 1578 C CA . VAL A 1 194 ? -4.128 3.462 6.876 1.00 96.94 194 VAL A CA 1
ATOM 1579 C C . VAL A 1 194 ? -2.844 3.378 6.060 1.00 96.94 194 VAL A C 1
ATOM 1581 O O . VAL A 1 194 ? -1.965 4.228 6.204 1.00 96.94 194 VAL A O 1
ATOM 1584 N N . GLY A 1 195 ? -2.724 2.349 5.232 1.00 94.75 195 GLY A N 1
ATOM 1585 C CA . GLY A 1 195 ? -1.663 2.192 4.246 1.00 94.75 195 GLY A CA 1
ATOM 1586 C C . GLY A 1 195 ? -2.228 2.357 2.843 1.00 94.75 195 GLY A C 1
ATOM 1587 O O . GLY A 1 195 ? -3.276 1.796 2.562 1.00 94.75 195 GLY A O 1
ATOM 1588 N N . PHE A 1 196 ? -1.586 3.108 1.956 1.00 94.94 196 PHE A N 1
ATOM 1589 C CA . PHE A 1 196 ? -2.046 3.242 0.574 1.00 94.94 196 PHE A CA 1
ATOM 1590 C C . PHE A 1 196 ? -0.905 3.446 -0.419 1.00 94.94 196 PHE A C 1
ATOM 1592 O O . PHE A 1 196 ? 0.182 3.891 -0.048 1.00 94.94 196 PHE A O 1
ATOM 1599 N N . VAL A 1 197 ? -1.203 3.159 -1.685 1.00 94.44 197 VAL A N 1
ATOM 1600 C CA . VAL A 1 197 ? -0.418 3.531 -2.867 1.00 94.44 197 VAL A CA 1
ATOM 1601 C C . VAL A 1 197 ? -1.299 4.376 -3.783 1.00 94.44 197 VAL A C 1
ATOM 1603 O O . VAL A 1 197 ? -2.494 4.104 -3.935 1.00 94.44 197 VAL A O 1
ATOM 1606 N N . SER A 1 198 ? -0.715 5.424 -4.358 1.00 93.06 198 SER A N 1
ATOM 1607 C CA . SER A 1 198 ? -1.394 6.345 -5.259 1.00 93.06 198 SER A CA 1
ATOM 1608 C C . SER A 1 198 ? -0.564 6.643 -6.507 1.00 93.06 198 SER A C 1
ATOM 1610 O O . SER A 1 198 ? 0.657 6.800 -6.430 1.00 93.06 198 SER A O 1
ATOM 1612 N N . SER A 1 199 ? -1.234 6.744 -7.655 1.00 90.69 199 SER A N 1
ATOM 1613 C CA . SER A 1 199 ? -0.648 7.152 -8.934 1.00 90.69 199 SER A CA 1
ATOM 1614 C C . SER A 1 199 ? -1.593 8.076 -9.693 1.00 90.69 199 SER A C 1
ATOM 1616 O O . SER A 1 199 ? -2.801 7.860 -9.739 1.00 90.69 199 SER A O 1
ATOM 1618 N N . VAL A 1 200 ? -1.040 9.127 -10.307 1.00 88.19 200 VAL A N 1
ATOM 1619 C CA . VAL A 1 200 ? -1.778 10.093 -11.152 1.00 88.19 200 VAL A CA 1
ATOM 1620 C C . VAL A 1 200 ? -3.072 10.603 -10.491 1.00 88.19 200 VAL A C 1
ATOM 1622 O O . VAL A 1 200 ? -4.140 10.673 -11.101 1.00 88.19 200 VAL A O 1
ATOM 1625 N N . GLY A 1 201 ? -2.990 10.906 -9.195 1.00 89.00 201 GLY A N 1
ATOM 1626 C CA . GLY A 1 201 ? -4.110 11.393 -8.396 1.00 89.00 201 GLY A CA 1
ATOM 1627 C C . GLY A 1 201 ? -5.197 10.369 -8.076 1.00 89.00 201 GLY A C 1
ATOM 1628 O O . GLY A 1 201 ? -6.279 10.768 -7.650 1.00 89.00 201 GLY A O 1
ATOM 1629 N N . CYS A 1 202 ? -4.939 9.074 -8.265 1.00 93.06 202 CYS A N 1
ATOM 1630 C CA . CYS A 1 202 ? -5.807 7.984 -7.835 1.00 93.06 202 CYS A CA 1
ATOM 1631 C C . CYS A 1 202 ? -5.269 7.287 -6.583 1.00 93.06 202 CYS A C 1
ATOM 1633 O O . CYS A 1 202 ? -4.066 7.113 -6.460 1.00 93.06 202 CYS A O 1
ATOM 1635 N N . ILE A 1 203 ? -6.153 6.823 -5.694 1.00 95.44 203 ILE A N 1
ATOM 1636 C CA . ILE A 1 203 ? -5.808 5.807 -4.688 1.00 95.44 203 ILE A CA 1
ATOM 1637 C C . ILE A 1 203 ? -6.019 4.441 -5.337 1.00 95.44 203 ILE A C 1
ATOM 1639 O O . ILE A 1 203 ? -7.160 4.076 -5.620 1.00 95.44 203 ILE A O 1
ATOM 1643 N N . ASP A 1 204 ? -4.930 3.715 -5.575 1.00 95.56 204 ASP A N 1
ATOM 1644 C CA . ASP A 1 204 ? -4.961 2.471 -6.353 1.00 95.56 204 ASP A CA 1
ATOM 1645 C C . ASP A 1 204 ? -4.993 1.230 -5.464 1.00 95.56 204 ASP A C 1
ATOM 1647 O O . ASP A 1 204 ? -5.626 0.230 -5.795 1.00 95.56 204 ASP A O 1
ATOM 1651 N N . VAL A 1 205 ? -4.334 1.308 -4.307 1.00 96.69 205 VAL A N 1
ATOM 1652 C CA . VAL A 1 205 ? -4.359 0.277 -3.268 1.00 96.69 205 VAL A CA 1
ATOM 1653 C C . VAL A 1 205 ? -4.513 0.966 -1.924 1.00 96.69 205 VAL A C 1
ATOM 1655 O O . VAL A 1 205 ? -3.843 1.965 -1.662 1.00 96.69 205 VAL A O 1
ATOM 1658 N N . ILE A 1 206 ? -5.373 0.435 -1.059 1.00 97.12 206 ILE A N 1
ATOM 1659 C CA . ILE A 1 206 ? -5.533 0.919 0.310 1.00 97.12 206 ILE A CA 1
ATOM 1660 C C . ILE A 1 206 ? -5.822 -0.236 1.266 1.00 97.12 206 ILE A C 1
ATOM 1662 O O . ILE A 1 206 ? -6.667 -1.088 1.011 1.00 97.12 206 ILE A O 1
ATOM 1666 N N . PHE A 1 207 ? -5.140 -0.211 2.400 1.00 96.56 207 PHE A N 1
ATOM 1667 C CA . PHE A 1 207 ? -5.411 -1.015 3.574 1.00 96.56 207 PHE A CA 1
ATOM 1668 C C . PHE A 1 207 ? -5.808 -0.095 4.715 1.00 96.56 207 PHE A C 1
ATOM 1670 O O . PHE A 1 207 ? -5.143 0.903 4.992 1.00 96.56 207 PHE A O 1
ATOM 1677 N N . ILE A 1 208 ? -6.876 -0.456 5.409 1.00 97.81 208 ILE A N 1
ATOM 1678 C CA . ILE A 1 208 ? -7.261 0.162 6.671 1.00 97.81 208 ILE A CA 1
ATOM 1679 C C . ILE A 1 208 ? -7.288 -0.963 7.701 1.00 97.81 208 ILE A C 1
ATOM 1681 O O . ILE A 1 208 ? -7.783 -2.050 7.418 1.00 97.81 208 ILE A O 1
ATOM 1685 N N . ASP A 1 209 ? -6.742 -0.720 8.887 1.00 96.81 209 ASP A N 1
ATOM 1686 C CA . ASP A 1 209 ? -6.720 -1.715 9.958 1.00 96.81 209 ASP A CA 1
ATOM 1687 C C . ASP A 1 209 ? -6.939 -1.069 11.332 1.00 96.81 209 ASP A C 1
ATOM 1689 O O . ASP A 1 209 ? -6.730 0.134 11.537 1.00 96.81 209 ASP A O 1
ATOM 1693 N N . VAL A 1 210 ? -7.363 -1.894 12.286 1.00 97.25 210 VAL A N 1
ATOM 1694 C CA . VAL A 1 210 ? -7.505 -1.566 13.700 1.00 97.25 210 VAL A CA 1
ATOM 1695 C C . VAL A 1 210 ? -6.409 -2.283 14.475 1.00 97.25 210 VAL A C 1
ATOM 1697 O O . VAL A 1 210 ? -6.358 -3.508 14.547 1.00 97.25 210 VAL A O 1
ATOM 1700 N N . LEU A 1 211 ? -5.555 -1.501 15.128 1.00 95.94 211 LEU A N 1
ATOM 1701 C CA . LEU A 1 211 ? -4.485 -2.009 15.973 1.00 95.94 211 LEU A CA 1
ATOM 1702 C C . LEU A 1 211 ? -4.974 -2.040 17.425 1.00 95.94 211 LEU A C 1
ATOM 1704 O O . LEU A 1 211 ? -5.094 -0.991 18.065 1.00 95.94 211 LEU A O 1
ATOM 1708 N N . TYR A 1 212 ? -5.256 -3.233 17.951 1.00 96.12 212 TYR A N 1
ATOM 1709 C CA . TYR A 1 212 ? -5.670 -3.441 19.340 1.00 96.12 212 TYR A CA 1
ATOM 1710 C C . TYR A 1 212 ? -4.461 -3.487 20.265 1.00 96.12 212 TYR A C 1
ATOM 1712 O O . TYR A 1 212 ? -3.533 -4.266 20.047 1.00 96.12 212 TYR A O 1
ATOM 1720 N N . ARG A 1 213 ? -4.490 -2.699 21.337 1.00 95.12 213 ARG A N 1
ATOM 1721 C CA . ARG A 1 213 ? -3.420 -2.639 22.332 1.00 95.12 213 ARG A CA 1
ATOM 1722 C C . ARG A 1 213 ? -3.276 -3.973 23.070 1.00 95.12 213 ARG A C 1
ATOM 1724 O O . ARG A 1 213 ? -4.246 -4.495 23.614 1.00 95.12 213 ARG A O 1
ATOM 1731 N N . THR A 1 214 ? -2.054 -4.495 23.162 1.00 93.12 214 THR A N 1
ATOM 1732 C CA . THR A 1 214 ? -1.747 -5.727 23.924 1.00 93.12 214 THR A CA 1
ATOM 1733 C C . THR A 1 214 ? -0.811 -5.506 25.110 1.00 93.12 214 THR A C 1
ATOM 1735 O O . THR A 1 214 ? -0.744 -6.348 26.006 1.00 93.12 214 THR A O 1
ATOM 1738 N N . GLY A 1 215 ? -0.119 -4.368 25.147 1.00 89.81 215 GLY A N 1
ATOM 1739 C CA . GLY A 1 215 ? 0.850 -4.011 26.179 1.00 89.81 215 GLY A CA 1
ATOM 1740 C C . GLY A 1 215 ? 0.841 -2.518 26.489 1.00 89.81 215 GLY A C 1
ATOM 1741 O O . GLY A 1 215 ? -0.046 -1.775 26.071 1.00 89.81 215 GLY A O 1
ATOM 1742 N N . ASN A 1 216 ? 1.832 -2.059 27.250 1.00 86.56 216 ASN A N 1
ATOM 1743 C CA . ASN A 1 216 ? 1.925 -0.642 27.604 1.00 86.56 216 ASN A CA 1
ATOM 1744 C C . ASN A 1 216 ? 2.621 0.198 26.527 1.00 86.56 216 ASN A C 1
ATOM 1746 O O . ASN A 1 216 ? 2.387 1.409 26.494 1.00 86.56 216 ASN A O 1
ATOM 1750 N N . ASP A 1 217 ? 3.407 -0.436 25.657 1.00 85.19 217 ASP A N 1
ATOM 1751 C CA . ASP A 1 217 ? 4.227 0.224 24.643 1.00 85.19 217 ASP A CA 1
ATOM 1752 C C . ASP A 1 217 ? 3.425 0.595 23.386 1.00 85.19 217 ASP A C 1
ATOM 1754 O O . ASP A 1 217 ? 2.324 0.092 23.141 1.00 85.19 217 ASP A O 1
ATOM 1758 N N . TYR A 1 218 ? 3.954 1.534 22.597 1.00 82.94 218 TYR A N 1
ATOM 1759 C CA . TYR A 1 218 ? 3.258 2.082 21.425 1.00 82.94 218 TYR A CA 1
ATOM 1760 C C . TYR A 1 218 ? 3.099 1.053 20.290 1.00 82.94 218 TYR A C 1
ATOM 1762 O O . TYR A 1 218 ? 2.090 1.046 19.579 1.00 82.94 218 TYR A O 1
ATOM 1770 N N . ASP A 1 219 ? 4.091 0.185 20.148 1.00 84.06 219 ASP A N 1
ATOM 1771 C CA . ASP A 1 219 ? 4.246 -0.899 19.176 1.00 84.06 219 ASP A CA 1
ATOM 1772 C C . ASP A 1 219 ? 3.703 -2.251 19.675 1.00 84.06 219 ASP A C 1
ATOM 1774 O O . ASP A 1 219 ? 3.667 -3.216 18.921 1.00 84.06 219 ASP A O 1
ATOM 1778 N N . SER A 1 220 ? 3.189 -2.324 20.906 1.00 87.44 220 SER A N 1
ATOM 1779 C CA . SER A 1 220 ? 2.516 -3.520 21.423 1.00 87.44 220 SER A CA 1
ATOM 1780 C C . SER A 1 220 ? 1.057 -3.598 20.956 1.00 87.44 220 SER A C 1
ATOM 1782 O O . SER A 1 220 ? 0.151 -3.109 21.645 1.00 87.44 220 SER A O 1
ATOM 1784 N N . TYR A 1 221 ? 0.822 -4.234 19.805 1.00 91.94 221 TYR A N 1
ATOM 1785 C CA . TYR A 1 221 ? -0.518 -4.436 19.241 1.00 91.94 221 TYR A CA 1
ATOM 1786 C C . TYR A 1 221 ? -0.767 -5.839 18.677 1.00 91.94 221 TYR A C 1
ATOM 1788 O O . TYR A 1 221 ? 0.140 -6.654 18.530 1.00 91.94 221 TYR A O 1
ATOM 1796 N N . LYS A 1 222 ? -2.039 -6.104 18.366 1.00 93.06 222 LYS A N 1
ATOM 1797 C CA . LYS A 1 222 ? -2.493 -7.102 17.390 1.00 93.06 222 LYS A CA 1
ATOM 1798 C C . LYS A 1 222 ? -3.383 -6.413 16.362 1.00 93.06 222 LYS A C 1
ATOM 1800 O O . LYS A 1 222 ? -4.228 -5.609 16.756 1.00 93.06 222 LYS A O 1
ATOM 1805 N N . GLN A 1 223 ? -3.197 -6.724 15.085 1.00 94.12 223 GLN A N 1
ATOM 1806 C CA . GLN A 1 223 ? -4.016 -6.166 14.006 1.00 94.12 223 GLN A CA 1
ATOM 1807 C C . GLN A 1 223 ? -5.317 -6.942 13.864 1.00 94.12 223 GLN A C 1
ATOM 1809 O O . GLN A 1 223 ? -5.371 -8.133 14.179 1.00 94.12 223 GLN A O 1
ATOM 1814 N N . LEU A 1 224 ? -6.375 -6.274 13.411 1.00 96.62 224 LEU A N 1
ATOM 1815 C CA . LEU A 1 224 ? -7.656 -6.926 13.188 1.00 96.62 224 LEU A CA 1
ATOM 1816 C C . LEU A 1 224 ? -7.547 -7.958 12.064 1.00 96.62 224 LEU A C 1
ATOM 1818 O O . LEU A 1 224 ? -8.063 -9.059 12.239 1.00 96.62 224 LEU A O 1
ATOM 1822 N N . SER A 1 225 ? -6.839 -7.639 10.978 1.00 95.38 225 SER A N 1
ATOM 1823 C CA . SER A 1 225 ? -6.558 -8.577 9.878 1.00 95.38 225 SER A CA 1
ATOM 1824 C C . SER A 1 225 ? -5.940 -9.891 10.378 1.00 95.38 225 SER A C 1
ATOM 1826 O O . SER A 1 225 ? -6.537 -10.950 10.207 1.00 95.38 225 SER A O 1
ATOM 1828 N N . ASP A 1 226 ? -4.846 -9.826 11.144 1.00 94.62 226 ASP A N 1
ATOM 1829 C CA . ASP A 1 226 ? -4.193 -11.010 11.730 1.00 94.62 226 ASP A CA 1
ATOM 1830 C C . ASP A 1 226 ? -5.155 -11.843 12.609 1.00 94.62 226 ASP A C 1
ATOM 1832 O O . ASP A 1 226 ? -5.122 -13.080 12.648 1.00 94.62 226 ASP A O 1
ATOM 1836 N N . ILE A 1 227 ? -6.031 -11.168 13.362 1.00 96.69 227 ILE A N 1
ATOM 1837 C CA . ILE A 1 227 ? -7.026 -11.827 14.219 1.00 96.69 227 ILE A CA 1
ATOM 1838 C C . ILE A 1 227 ? -8.088 -12.544 13.366 1.00 96.69 227 ILE A C 1
ATOM 1840 O O . ILE A 1 227 ? -8.513 -13.649 13.728 1.00 96.69 227 ILE A O 1
ATOM 1844 N N . ILE A 1 228 ? -8.493 -11.953 12.241 1.00 97.25 228 ILE A N 1
ATOM 1845 C CA . ILE A 1 228 ? -9.414 -12.551 11.266 1.00 97.25 228 ILE A CA 1
ATOM 1846 C C . ILE A 1 228 ? -8.774 -13.785 10.624 1.00 97.25 228 ILE A C 1
ATOM 1848 O O . ILE A 1 228 ? -9.366 -14.866 10.700 1.00 97.25 228 ILE A O 1
ATOM 1852 N N . ASP A 1 229 ? -7.546 -13.664 10.119 1.00 94.94 229 ASP A N 1
ATOM 1853 C CA . ASP A 1 229 ? -6.826 -14.735 9.416 1.00 94.94 229 ASP A CA 1
ATOM 1854 C C . ASP A 1 229 ? -6.517 -15.928 10.327 1.00 94.94 229 ASP A C 1
ATOM 1856 O O . ASP A 1 229 ? -6.627 -17.091 9.932 1.00 94.94 229 ASP A O 1
ATOM 1860 N N . SER A 1 230 ? -6.229 -15.666 11.606 1.00 95.81 230 SER A N 1
ATOM 1861 C CA . SER A 1 230 ? -6.048 -16.725 12.610 1.00 95.81 230 SER A CA 1
ATOM 1862 C C . SER A 1 230 ? -7.335 -17.497 12.948 1.00 95.81 230 SER A C 1
ATOM 1864 O O . SER A 1 230 ? -7.284 -18.511 13.651 1.00 95.81 230 SER A O 1
ATOM 1866 N N . GLY A 1 231 ? -8.504 -17.014 12.512 1.00 96.62 231 GLY A N 1
ATOM 1867 C CA . GLY A 1 231 ? -9.809 -17.600 12.820 1.00 96.62 231 GLY A CA 1
ATOM 1868 C C . GLY A 1 231 ? -10.265 -17.395 14.268 1.00 96.62 231 GLY A C 1
ATOM 1869 O O . GLY A 1 231 ? -11.196 -18.068 14.719 1.00 96.62 231 GLY A O 1
ATOM 1870 N N . THR A 1 232 ? -9.623 -16.485 15.008 1.00 96.81 232 THR A N 1
ATOM 1871 C CA . THR A 1 232 ? -9.909 -16.236 16.433 1.00 96.81 232 THR A CA 1
ATOM 1872 C C . THR A 1 232 ? -10.769 -14.997 16.690 1.00 96.81 232 THR A C 1
ATOM 1874 O O . THR A 1 232 ? -11.136 -14.744 17.839 1.00 96.81 232 THR A O 1
ATOM 1877 N N . ALA A 1 233 ? -11.140 -14.265 15.635 1.00 97.25 233 ALA A N 1
ATOM 1878 C CA . ALA A 1 233 ? -11.973 -13.069 15.712 1.00 97.25 233 ALA A CA 1
ATOM 1879 C C . ALA A 1 233 ? -13.361 -13.312 16.329 1.00 97.25 233 ALA A C 1
ATOM 1881 O O . ALA A 1 233 ? -14.060 -14.278 15.985 1.00 97.25 233 ALA A O 1
ATOM 1882 N N . SER A 1 234 ? -13.792 -12.374 17.179 1.00 97.12 234 SER A N 1
ATOM 1883 C CA . SER A 1 234 ? -15.179 -12.267 17.641 1.00 97.12 234 SER A CA 1
ATOM 1884 C C . SER A 1 234 ? -16.130 -11.901 16.494 1.00 97.12 234 SER A C 1
ATOM 1886 O O . SER A 1 234 ? -15.712 -11.519 15.398 1.00 97.12 234 SER A O 1
ATOM 1888 N N . ASP A 1 235 ? -17.436 -12.014 16.732 1.00 98.06 235 ASP A N 1
ATOM 1889 C CA . ASP A 1 235 ? -18.433 -11.626 15.731 1.00 98.06 235 ASP A CA 1
ATOM 1890 C C . ASP A 1 235 ? -18.444 -10.108 15.506 1.00 98.06 235 ASP A C 1
ATOM 1892 O O . ASP A 1 235 ? -18.666 -9.647 14.388 1.00 98.06 235 ASP A O 1
ATOM 1896 N N . GLU A 1 236 ? -18.169 -9.322 16.545 1.00 97.75 236 GLU A N 1
ATOM 1897 C CA . GLU A 1 236 ? -17.993 -7.875 16.460 1.00 97.75 236 GLU A CA 1
ATOM 1898 C C . GLU A 1 236 ? -16.757 -7.507 15.632 1.00 97.75 236 GLU A C 1
ATOM 1900 O O . GLU A 1 236 ? -16.861 -6.685 14.724 1.00 97.75 236 GLU A O 1
ATOM 1905 N N . GLN A 1 237 ? -15.623 -8.177 15.859 1.00 98.06 237 GLN A N 1
ATOM 1906 C CA . GLN A 1 237 ? -14.395 -7.990 15.080 1.00 98.06 237 GLN A CA 1
ATOM 1907 C C . GLN A 1 237 ? -14.599 -8.317 13.598 1.00 98.06 237 GLN A C 1
ATOM 1909 O O . GLN A 1 237 ? -14.181 -7.547 12.738 1.00 98.06 237 GLN A O 1
ATOM 1914 N N . LYS A 1 238 ? -15.320 -9.398 13.280 1.00 98.44 238 LYS A N 1
ATOM 1915 C CA . LYS A 1 238 ? -15.682 -9.726 11.890 1.00 98.44 238 LYS A CA 1
ATOM 1916 C C . LYS A 1 238 ? -16.554 -8.652 11.245 1.00 98.44 238 LYS A C 1
ATOM 1918 O O . LYS A 1 238 ? -16.365 -8.349 10.074 1.00 98.44 238 LYS A O 1
ATOM 1923 N N . LYS A 1 239 ? -17.499 -8.062 11.985 1.00 98.19 239 LYS A N 1
ATOM 1924 C CA . LYS A 1 239 ? -18.323 -6.953 11.471 1.00 98.19 239 LYS A CA 1
ATOM 1925 C C . LYS A 1 239 ? -17.483 -5.710 11.192 1.00 98.19 239 LYS A C 1
ATOM 1927 O O . LYS A 1 239 ? -17.668 -5.103 10.145 1.00 98.19 239 LYS A O 1
ATOM 1932 N N . ILE A 1 240 ? -16.574 -5.357 12.103 1.00 98.38 240 ILE A N 1
ATOM 1933 C CA . ILE A 1 240 ? -15.645 -4.231 11.921 1.00 98.38 240 ILE A CA 1
ATOM 1934 C C . ILE A 1 240 ? -14.778 -4.472 10.683 1.00 98.38 240 ILE A C 1
ATOM 1936 O O . ILE A 1 240 ? -14.682 -3.589 9.839 1.00 98.38 240 ILE A O 1
ATOM 1940 N N . TYR A 1 241 ? -14.207 -5.672 10.547 1.00 98.12 241 TYR A N 1
ATOM 1941 C CA . TYR A 1 241 ? -13.367 -6.037 9.408 1.00 98.12 241 TYR A CA 1
ATOM 1942 C C . TYR A 1 241 ? -14.134 -5.949 8.085 1.00 98.12 241 TYR A C 1
ATOM 1944 O O . TYR A 1 241 ? -13.696 -5.258 7.177 1.00 98.12 241 TYR A O 1
ATOM 1952 N N . ASN A 1 242 ? -15.326 -6.547 8.003 1.00 97.94 242 ASN A N 1
ATOM 1953 C CA . ASN A 1 242 ? -16.150 -6.479 6.794 1.00 97.94 242 ASN A CA 1
ATOM 1954 C C . ASN A 1 242 ? -16.532 -5.036 6.427 1.00 97.94 242 ASN A C 1
ATOM 1956 O O . ASN A 1 242 ? -16.520 -4.684 5.255 1.00 97.94 242 ASN A O 1
ATOM 1960 N N . MET A 1 243 ? -16.852 -4.194 7.416 1.00 98.12 243 MET A N 1
ATOM 1961 C CA . MET A 1 243 ? -17.151 -2.780 7.170 1.00 98.12 243 MET A CA 1
ATOM 1962 C C . MET A 1 243 ? -15.923 -2.030 6.647 1.00 98.12 243 MET A C 1
ATOM 1964 O O . MET A 1 243 ? -16.043 -1.204 5.748 1.00 98.12 243 MET A O 1
ATOM 1968 N N . ILE A 1 244 ? -14.739 -2.324 7.186 1.00 98.06 244 ILE A N 1
ATOM 1969 C CA . ILE A 1 244 ? -13.481 -1.766 6.693 1.00 98.06 244 ILE A CA 1
ATOM 1970 C C . ILE A 1 244 ? -13.207 -2.214 5.250 1.00 98.06 244 ILE A C 1
ATOM 1972 O O . ILE A 1 244 ? -12.887 -1.362 4.429 1.00 98.06 244 ILE A O 1
ATOM 1976 N N . GLU A 1 245 ? -13.393 -3.495 4.926 1.00 97.69 245 GLU A N 1
ATOM 1977 C CA . GLU A 1 245 ? -13.223 -4.034 3.566 1.00 97.69 245 GLU A CA 1
ATOM 1978 C C . GLU A 1 245 ? -14.191 -3.396 2.557 1.00 97.69 245 GLU A C 1
ATOM 1980 O O . GLU A 1 245 ? -13.817 -3.085 1.425 1.00 97.69 245 GLU A O 1
ATOM 1985 N N . GLU A 1 246 ? -15.440 -3.148 2.961 1.00 98.00 246 GLU A N 1
ATOM 1986 C CA . GLU A 1 246 ? -16.404 -2.415 2.137 1.00 98.00 246 GLU A CA 1
ATOM 1987 C C . GLU A 1 246 ? -15.967 -0.961 1.902 1.00 98.00 246 GLU A C 1
ATOM 1989 O O . GLU A 1 246 ? -16.110 -0.445 0.790 1.00 98.00 246 GLU A O 1
ATOM 1994 N N . ILE A 1 247 ? -15.408 -0.301 2.925 1.00 98.44 247 ILE A N 1
ATOM 1995 C CA . ILE A 1 247 ? -14.861 1.055 2.803 1.00 98.44 247 ILE A CA 1
ATOM 1996 C C . ILE A 1 247 ? -13.658 1.062 1.855 1.00 98.44 247 ILE A C 1
ATOM 1998 O O . ILE A 1 247 ? -13.652 1.850 0.914 1.00 98.44 247 ILE A O 1
ATOM 2002 N N . THR A 1 248 ? -12.656 0.201 2.058 1.00 97.75 248 THR A N 1
ATOM 2003 C CA . THR A 1 248 ? -11.436 0.170 1.229 1.00 97.75 248 THR A CA 1
ATOM 2004 C C . THR A 1 248 ? -11.747 -0.161 -0.227 1.00 97.75 248 THR A C 1
ATOM 2006 O O . THR A 1 248 ? -11.282 0.548 -1.122 1.00 97.75 248 THR A O 1
ATOM 2009 N N . THR A 1 249 ? -12.602 -1.159 -0.472 1.00 97.75 249 THR A N 1
ATOM 2010 C CA . THR A 1 249 ? -13.074 -1.511 -1.822 1.00 97.75 249 THR A CA 1
ATOM 2011 C C . THR A 1 249 ? -13.774 -0.319 -2.472 1.00 97.75 249 THR A C 1
ATOM 2013 O O . THR A 1 249 ? -13.447 0.071 -3.593 1.00 97.75 249 THR A O 1
ATOM 2016 N N . GLY A 1 250 ? -14.693 0.322 -1.745 1.00 97.88 250 GLY A N 1
ATOM 2017 C CA . GLY A 1 250 ? -15.419 1.483 -2.244 1.00 97.88 250 GLY A CA 1
ATOM 2018 C C . GLY A 1 250 ? -14.524 2.689 -2.533 1.00 97.88 250 GLY A C 1
ATOM 2019 O O . GLY A 1 250 ? -14.755 3.372 -3.534 1.00 97.88 250 GLY A O 1
ATOM 2020 N N . ILE A 1 251 ? -13.487 2.928 -1.719 1.00 97.31 251 ILE A N 1
ATOM 2021 C CA . ILE A 1 251 ? -12.492 3.988 -1.946 1.00 97.31 251 ILE A CA 1
ATOM 2022 C C . ILE A 1 251 ? -11.794 3.786 -3.290 1.00 97.31 251 ILE A C 1
ATOM 2024 O O . ILE A 1 251 ? -11.726 4.737 -4.068 1.00 97.31 251 ILE A O 1
ATOM 2028 N N . VAL A 1 252 ? -11.306 2.575 -3.577 1.00 95.94 252 VAL A N 1
ATOM 2029 C CA . VAL A 1 252 ? -10.569 2.278 -4.818 1.00 95.94 252 VAL A CA 1
ATOM 2030 C C . VAL A 1 252 ? -11.505 2.320 -6.026 1.00 95.94 252 VAL A C 1
ATOM 2032 O O . VAL A 1 252 ? -11.246 3.052 -6.980 1.00 95.94 252 VAL A O 1
ATOM 2035 N N . GLU A 1 253 ? -12.638 1.613 -5.972 1.00 96.00 253 GLU A N 1
ATOM 2036 C CA . GLU A 1 253 ? -13.581 1.517 -7.097 1.00 96.00 253 GLU A CA 1
ATOM 2037 C C . GLU A 1 253 ? -14.172 2.874 -7.504 1.00 96.00 253 GLU A C 1
ATOM 2039 O O . GLU A 1 253 ? -14.416 3.125 -8.687 1.00 96.00 253 GLU A O 1
ATOM 2044 N N . ASN A 1 254 ? -14.401 3.762 -6.531 1.00 95.38 254 ASN A N 1
ATOM 2045 C CA . ASN A 1 254 ? -14.986 5.083 -6.770 1.00 95.38 254 ASN A CA 1
ATOM 2046 C C . ASN A 1 254 ? -13.945 6.207 -6.791 1.00 95.38 254 ASN A C 1
ATOM 2048 O O . ASN A 1 254 ? -14.309 7.352 -7.066 1.00 95.38 254 ASN A O 1
ATOM 2052 N N . ASN A 1 255 ? -12.678 5.893 -6.507 1.00 94.06 255 ASN A N 1
ATOM 2053 C CA . ASN A 1 255 ? -11.596 6.856 -6.326 1.00 94.06 255 ASN A CA 1
ATOM 2054 C C . ASN A 1 255 ? -11.993 8.014 -5.390 1.00 94.06 255 ASN A C 1
ATOM 2056 O O . ASN A 1 255 ? -11.867 9.192 -5.730 1.00 94.06 255 ASN A O 1
ATOM 2060 N N . ASN A 1 256 ? -12.552 7.647 -4.234 1.00 95.06 256 ASN A N 1
ATOM 2061 C CA . ASN A 1 256 ? -13.092 8.565 -3.237 1.00 95.06 256 ASN A CA 1
ATOM 2062 C C . ASN A 1 256 ? -12.690 8.111 -1.827 1.00 95.06 256 ASN A C 1
ATOM 2064 O O . ASN A 1 256 ? -13.337 7.241 -1.258 1.00 95.06 256 ASN A O 1
ATOM 2068 N N . ILE A 1 257 ? -11.664 8.726 -1.243 1.00 95.06 257 ILE A N 1
ATOM 2069 C CA . ILE A 1 257 ? -11.147 8.451 0.104 1.00 95.06 257 ILE A CA 1
ATOM 2070 C C . ILE A 1 257 ? -12.195 8.620 1.213 1.00 95.06 257 ILE A C 1
ATOM 2072 O O . ILE A 1 257 ? -12.075 8.003 2.267 1.00 95.06 257 ILE A O 1
ATOM 2076 N N . LEU A 1 258 ? -13.243 9.414 0.978 1.00 96.44 258 LEU A N 1
ATOM 2077 C CA . LEU A 1 258 ? -14.375 9.595 1.889 1.00 96.44 258 LEU A CA 1
ATOM 2078 C C . LEU A 1 258 ? -15.595 8.759 1.478 1.00 96.44 258 LEU A C 1
ATOM 2080 O O . LEU A 1 258 ? -16.736 9.124 1.774 1.00 96.44 258 LEU A O 1
ATOM 2084 N N . TYR A 1 259 ? -15.381 7.642 0.780 1.00 97.31 259 TYR A N 1
ATOM 2085 C CA . TYR A 1 259 ? -16.442 6.698 0.440 1.00 97.31 259 TYR A CA 1
ATOM 2086 C C . TYR A 1 259 ? -17.246 6.288 1.684 1.00 97.31 259 TYR A C 1
ATOM 2088 O O . TYR A 1 259 ? -16.677 6.090 2.750 1.00 97.31 259 TYR A O 1
ATOM 2096 N N . ALA A 1 260 ? -18.572 6.176 1.541 1.00 94.38 260 ALA A N 1
ATOM 2097 C CA . ALA A 1 260 ? -19.523 5.868 2.619 1.00 94.38 260 ALA A CA 1
ATOM 2098 C C . ALA A 1 260 ? -19.513 6.840 3.827 1.00 94.38 260 ALA A C 1
ATOM 2100 O O . ALA A 1 260 ? -20.118 6.560 4.871 1.00 94.38 260 ALA A O 1
ATOM 2101 N N . LEU A 1 261 ? -18.913 8.031 3.684 1.00 90.75 261 LEU A N 1
ATOM 2102 C CA . LEU A 1 261 ? -19.057 9.103 4.667 1.00 90.75 261 LEU A CA 1
ATOM 2103 C C . LEU A 1 261 ? -20.544 9.447 4.871 1.00 90.75 261 LEU A C 1
ATOM 2105 O O . LEU A 1 261 ? -21.296 9.653 3.920 1.00 90.75 261 LEU A O 1
ATOM 2109 N N . GLY A 1 262 ? -20.963 9.532 6.136 1.00 88.62 262 GLY A N 1
ATOM 2110 C CA . GLY A 1 262 ? -22.356 9.749 6.539 1.00 88.62 262 GLY A CA 1
ATOM 2111 C C . GLY A 1 262 ? -23.179 8.466 6.703 1.00 88.62 262 GLY A C 1
ATOM 2112 O O . GLY A 1 262 ? -24.152 8.488 7.456 1.00 88.62 262 GLY A O 1
ATOM 2113 N N . GLU A 1 263 ? -22.770 7.356 6.079 1.00 94.12 263 GLU A N 1
ATOM 2114 C CA . GLU A 1 263 ? -23.338 6.026 6.327 1.00 94.12 263 GLU A CA 1
ATOM 2115 C C . GLU A 1 263 ? -22.624 5.351 7.501 1.00 94.12 263 GLU A C 1
ATOM 2117 O O . GLU A 1 263 ? -23.262 5.030 8.499 1.00 94.12 263 GLU A O 1
ATOM 2122 N N . TYR A 1 264 ? -21.294 5.230 7.428 1.00 93.75 264 TYR A N 1
ATOM 2123 C CA . TYR A 1 264 ? -20.503 4.534 8.452 1.00 93.75 264 TYR A CA 1
ATOM 2124 C C . TYR A 1 264 ? -19.842 5.463 9.476 1.00 93.75 264 TYR A C 1
ATOM 2126 O O . TYR A 1 264 ? -19.369 5.001 10.508 1.00 93.75 264 TYR A O 1
ATOM 2134 N N . GLU A 1 265 ? -19.832 6.781 9.251 1.00 94.81 265 GLU A N 1
ATOM 2135 C CA . GLU A 1 265 ? -19.125 7.741 10.122 1.00 94.81 265 GLU A CA 1
ATOM 2136 C C . GLU A 1 265 ? -19.570 7.692 11.587 1.00 94.81 265 GLU A C 1
ATOM 2138 O O . GLU A 1 265 ? -18.759 7.904 12.479 1.00 94.81 265 GLU A O 1
ATOM 2143 N N . ASN A 1 266 ? -20.846 7.413 11.849 1.00 93.88 266 ASN A N 1
ATOM 2144 C CA . ASN A 1 266 ? -21.396 7.423 13.206 1.00 93.88 266 ASN A CA 1
ATOM 2145 C C . ASN A 1 266 ? -21.537 6.017 13.807 1.00 93.88 266 ASN A C 1
ATOM 2147 O O . ASN A 1 266 ? -22.145 5.870 14.870 1.00 93.88 266 ASN A O 1
ATOM 2151 N N . GLU A 1 267 ? -21.014 4.993 13.131 1.00 96.12 267 GLU A N 1
ATOM 2152 C CA . GLU A 1 267 ? -21.073 3.621 13.615 1.00 96.12 267 GLU A CA 1
ATOM 2153 C C . GLU A 1 267 ? -20.107 3.401 14.783 1.00 96.12 267 GLU A C 1
ATOM 2155 O O . GLU A 1 267 ? -18.976 3.901 14.817 1.00 96.12 267 GLU A O 1
ATOM 2160 N N . ASN A 1 268 ? -20.576 2.628 15.762 1.00 95.31 268 ASN A N 1
ATOM 2161 C CA . ASN A 1 268 ? -19.788 2.213 16.911 1.00 95.31 268 ASN A CA 1
ATOM 2162 C C . ASN A 1 268 ? -19.996 0.718 17.161 1.00 95.31 268 ASN A C 1
ATOM 2164 O O . ASN A 1 268 ? -21.102 0.281 17.489 1.00 95.31 268 ASN A O 1
ATOM 2168 N N . ILE A 1 269 ? -18.926 -0.060 17.009 1.00 93.94 269 ILE A N 1
ATOM 2169 C CA . ILE A 1 269 ? -18.943 -1.516 17.167 1.00 93.94 269 ILE A CA 1
ATOM 2170 C C . ILE A 1 269 ? -17.775 -1.892 18.068 1.00 93.94 269 ILE A C 1
ATOM 2172 O O . ILE A 1 269 ? -16.646 -1.513 17.797 1.00 93.94 269 ILE A O 1
ATOM 2176 N N . ASP A 1 270 ? -18.005 -2.630 19.149 1.00 85.56 270 ASP A N 1
ATOM 2177 C CA . ASP A 1 270 ? -16.894 -3.183 19.942 1.00 85.56 270 ASP A CA 1
ATOM 2178 C C . ASP A 1 270 ? -16.277 -2.197 20.948 1.00 85.56 270 ASP A C 1
ATOM 2180 O O . ASP A 1 270 ? -15.631 -2.630 21.886 1.00 85.56 270 ASP A O 1
ATOM 2184 N N . ASN A 1 271 ? -16.506 -0.882 20.775 1.00 90.69 271 ASN A N 1
ATOM 2185 C CA . ASN A 1 271 ? -15.707 0.279 21.238 1.00 90.69 271 ASN A CA 1
ATOM 2186 C C . ASN A 1 271 ? -14.994 1.029 20.097 1.00 90.69 271 ASN A C 1
ATOM 2188 O O . ASN A 1 271 ? -14.493 2.134 20.330 1.00 90.69 271 ASN A O 1
ATOM 2192 N N . ILE A 1 272 ? -14.973 0.463 18.889 1.00 96.94 272 ILE A N 1
ATOM 2193 C CA . ILE A 1 272 ? -14.415 1.077 17.690 1.00 96.94 272 ILE A CA 1
ATOM 2194 C C . ILE A 1 272 ? -15.396 2.123 17.174 1.00 96.94 272 ILE A C 1
ATOM 2196 O O . ILE A 1 272 ? -16.478 1.806 16.687 1.00 96.94 272 ILE A O 1
ATOM 2200 N N . ASP A 1 273 ? -15.001 3.380 17.315 1.00 96.88 273 ASP A N 1
ATOM 2201 C CA . ASP A 1 273 ? -15.697 4.563 16.828 1.00 96.88 273 ASP A CA 1
ATOM 2202 C C . ASP A 1 273 ? -15.184 4.935 15.430 1.00 96.88 273 ASP A C 1
ATOM 2204 O O . ASP A 1 273 ? -14.048 5.405 15.282 1.00 96.88 273 ASP A O 1
ATOM 2208 N N . PHE A 1 274 ? -16.017 4.722 14.408 1.00 97.69 274 PHE A N 1
ATOM 2209 C CA . PHE A 1 274 ? -15.673 5.002 13.012 1.00 97.69 274 PHE A CA 1
ATOM 2210 C C . PHE A 1 274 ? -15.587 6.501 12.703 1.00 97.69 274 PHE A C 1
ATOM 2212 O O . PHE A 1 274 ? -14.946 6.877 11.718 1.00 97.69 274 PHE A O 1
ATOM 2219 N N . SER A 1 275 ? -16.103 7.384 13.564 1.00 97.25 275 SER A N 1
ATOM 2220 C CA . SER A 1 275 ? -15.951 8.832 13.366 1.00 97.25 275 SER A CA 1
ATOM 2221 C C . SER A 1 275 ? -14.479 9.252 13.405 1.00 97.25 275 SER A C 1
ATOM 2223 O O . SER A 1 275 ? -14.071 10.200 12.726 1.00 97.25 275 SER A O 1
ATOM 2225 N N . ARG A 1 276 ? -13.645 8.497 14.135 1.00 97.12 276 ARG A N 1
ATOM 2226 C CA . ARG A 1 276 ? -12.188 8.668 14.156 1.00 97.12 276 ARG A CA 1
ATOM 2227 C C . ARG A 1 276 ? -11.534 8.252 12.846 1.00 97.12 276 ARG A C 1
ATOM 2229 O O . ARG A 1 276 ? -10.672 8.986 12.371 1.00 97.12 276 ARG A O 1
ATOM 2236 N N . LEU A 1 277 ? -11.965 7.140 12.243 1.00 97.94 277 LEU A N 1
ATOM 2237 C CA . LEU A 1 277 ? -11.482 6.729 10.924 1.00 97.94 277 LEU A CA 1
ATOM 2238 C C . LEU A 1 277 ? -11.796 7.810 9.889 1.00 97.94 277 LEU A C 1
ATOM 2240 O O . LEU A 1 277 ? -10.895 8.280 9.209 1.00 97.94 277 LEU A O 1
ATOM 2244 N N . TYR A 1 278 ? -13.039 8.284 9.819 1.00 98.19 278 TYR A N 1
ATOM 2245 C CA . TYR A 1 278 ? -13.398 9.323 8.850 1.00 98.19 278 TYR A CA 1
ATOM 2246 C C . TYR A 1 278 ? -12.743 10.674 9.138 1.00 98.19 278 TYR A C 1
ATOM 2248 O O . TYR A 1 278 ? -12.419 11.400 8.202 1.00 98.19 278 TYR A O 1
ATOM 2256 N N . SER A 1 279 ? -12.490 11.014 10.404 1.00 97.12 279 SER A N 1
ATOM 2257 C CA . SER A 1 279 ? -11.670 12.186 10.739 1.00 97.12 279 SER A CA 1
ATOM 2258 C C . SER A 1 279 ? -10.236 12.032 10.222 1.00 97.12 279 SER A C 1
ATOM 2260 O O . SER A 1 279 ? -9.683 12.979 9.672 1.00 97.12 279 SER A O 1
ATOM 2262 N N . PHE A 1 280 ? -9.654 10.836 10.341 1.00 97.50 280 PHE A N 1
ATOM 2263 C CA . PHE A 1 280 ? -8.336 10.516 9.797 1.00 97.50 280 PHE A CA 1
ATOM 2264 C C . PHE A 1 280 ? -8.335 10.597 8.259 1.00 97.50 280 PHE A C 1
ATOM 2266 O O . PHE A 1 280 ? -7.520 11.320 7.692 1.00 97.50 280 PHE A O 1
ATOM 2273 N N . LEU A 1 281 ? -9.292 9.964 7.574 1.00 97.06 281 LEU A N 1
ATOM 2274 C CA . LEU A 1 281 ? -9.399 10.001 6.109 1.00 97.06 281 LEU A CA 1
ATOM 2275 C C . LEU A 1 281 ? -9.597 11.431 5.568 1.00 97.06 281 LEU A C 1
ATOM 2277 O O . LEU A 1 281 ? -8.953 11.799 4.589 1.00 97.06 281 LEU A O 1
ATOM 2281 N N . LYS A 1 282 ? -10.391 12.276 6.248 1.00 96.44 282 LYS A N 1
ATOM 2282 C CA . LYS A 1 282 ? -10.546 13.711 5.916 1.00 9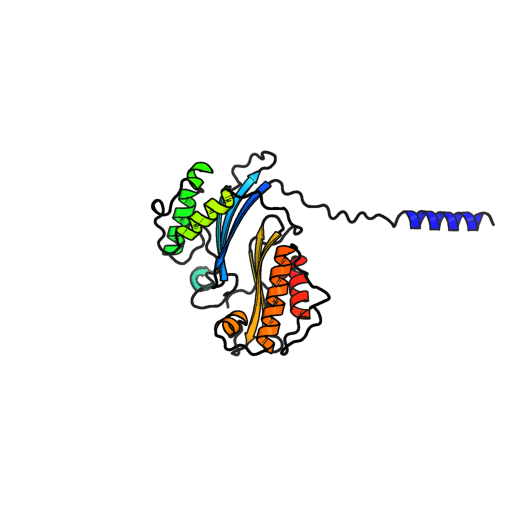6.44 282 LYS A CA 1
ATOM 2283 C C . LYS A 1 282 ? -9.224 14.471 5.998 1.00 96.44 282 LYS A C 1
ATOM 2285 O O . LYS A 1 282 ? -8.966 15.365 5.198 1.00 96.44 282 LYS A O 1
ATOM 2290 N N . GLU A 1 283 ? -8.378 14.141 6.969 1.00 95.88 283 GLU A N 1
ATOM 2291 C CA . GLU A 1 283 ? -7.059 14.760 7.086 1.00 95.88 283 GLU A CA 1
ATOM 2292 C C . GLU A 1 283 ? -6.066 14.247 6.041 1.00 95.88 283 GLU A C 1
ATOM 2294 O O . GLU A 1 283 ? -5.202 15.017 5.623 1.00 95.88 283 GLU A O 1
ATOM 2299 N N . ILE A 1 284 ? -6.196 12.995 5.587 1.00 94.94 284 ILE A N 1
ATOM 2300 C CA . ILE A 1 284 ? -5.428 12.490 4.441 1.00 94.94 284 ILE A CA 1
ATOM 2301 C C . ILE A 1 284 ? -5.837 13.239 3.170 1.00 94.94 284 ILE A C 1
ATOM 2303 O O . ILE A 1 284 ? -4.968 13.795 2.505 1.00 94.94 284 ILE A O 1
ATOM 2307 N N . GLU A 1 285 ? -7.140 13.337 2.887 1.00 93.38 285 GLU A N 1
ATOM 2308 C CA . GLU A 1 285 ? -7.677 14.075 1.733 1.00 93.38 285 GLU A CA 1
ATOM 2309 C C . GLU A 1 285 ? -7.196 15.533 1.701 1.00 93.38 285 GLU A C 1
ATOM 2311 O O . GLU A 1 285 ? -6.778 16.046 0.666 1.00 93.38 285 GLU A O 1
ATOM 2316 N N . ALA A 1 286 ? -7.191 16.190 2.863 1.00 92.25 286 ALA A N 1
ATOM 2317 C CA . ALA A 1 286 ? -6.757 17.575 3.011 1.00 92.25 286 ALA A CA 1
ATOM 2318 C C . ALA A 1 286 ? -5.225 17.758 3.074 1.00 92.25 286 ALA A C 1
ATOM 2320 O O . ALA A 1 286 ? -4.762 18.863 3.366 1.00 92.25 286 ALA A O 1
ATOM 2321 N N . ASN A 1 287 ? -4.429 16.702 2.858 1.00 89.25 287 ASN A N 1
ATOM 2322 C CA . ASN A 1 287 ? -2.964 16.701 2.985 1.00 89.25 287 ASN A CA 1
ATOM 2323 C C . ASN A 1 287 ? -2.440 17.189 4.353 1.00 89.25 287 ASN A C 1
ATOM 2325 O O . ASN A 1 287 ? -1.352 17.753 4.468 1.00 89.25 287 ASN A O 1
ATOM 2329 N N . ASN A 1 288 ? -3.206 16.960 5.420 1.00 92.88 288 ASN A N 1
ATOM 2330 C CA . ASN A 1 288 ? -2.882 17.343 6.796 1.00 92.88 288 ASN A CA 1
ATOM 2331 C C . ASN A 1 288 ? -2.533 16.124 7.669 1.00 92.88 288 ASN A C 1
ATOM 2333 O O . ASN A 1 288 ? -2.845 16.067 8.857 1.00 92.88 288 ASN A O 1
ATOM 2337 N N . TYR A 1 289 ? -1.878 15.122 7.083 1.00 90.44 289 TYR A N 1
ATOM 2338 C CA . TYR A 1 289 ? -1.662 13.822 7.718 1.00 90.44 289 TYR A CA 1
ATOM 2339 C C . TYR A 1 289 ? -0.306 13.669 8.433 1.00 90.44 289 TYR A C 1
ATOM 2341 O O . TYR A 1 289 ? 0.017 12.591 8.930 1.00 90.44 289 TYR A O 1
ATOM 2349 N N . TYR A 1 290 ? 0.497 14.735 8.540 1.00 87.94 290 TYR A N 1
ATOM 2350 C CA . TYR A 1 290 ? 1.852 14.679 9.113 1.00 87.94 290 TYR A CA 1
ATOM 2351 C C . TYR A 1 290 ? 1.907 14.114 10.537 1.00 87.94 290 TYR A C 1
ATOM 2353 O O . TYR A 1 290 ? 2.871 13.448 10.901 1.00 87.94 290 TYR A O 1
ATOM 2361 N N . LYS A 1 291 ? 0.861 14.334 11.343 1.00 90.88 291 LYS A N 1
ATOM 2362 C CA . LYS A 1 291 ? 0.780 13.812 12.717 1.00 90.88 291 LYS A CA 1
ATOM 2363 C C . LYS A 1 291 ? 0.645 12.282 12.794 1.00 90.88 291 LYS A C 1
ATOM 2365 O O . LYS A 1 291 ? 0.810 11.721 13.872 1.00 90.88 291 LYS A O 1
ATOM 2370 N N . TYR A 1 292 ? 0.328 11.630 11.674 1.00 91.19 292 TYR A N 1
ATOM 2371 C CA . TYR A 1 292 ? 0.180 10.177 11.549 1.00 91.19 292 TYR A CA 1
ATOM 2372 C C . TYR A 1 292 ? 1.447 9.484 11.013 1.00 91.19 292 TYR A C 1
ATOM 2374 O O . TYR A 1 292 ? 1.525 8.249 10.933 1.00 91.19 292 TYR A O 1
ATOM 2382 N N . ILE A 1 293 ? 2.457 10.279 10.651 1.00 85.69 293 ILE A N 1
ATOM 2383 C CA . ILE A 1 293 ? 3.801 9.804 10.334 1.00 85.69 293 ILE A CA 1
ATOM 2384 C C . ILE A 1 293 ? 4.516 9.606 11.670 1.00 85.69 293 ILE A C 1
ATOM 2386 O O . ILE A 1 293 ? 4.874 10.568 12.347 1.00 85.69 293 ILE A O 1
ATOM 2390 N N . ILE A 1 294 ? 4.676 8.350 12.082 1.00 74.69 294 ILE A N 1
ATOM 2391 C CA . ILE A 1 294 ? 5.271 8.017 13.376 1.00 74.69 294 ILE A CA 1
ATOM 2392 C C . ILE A 1 294 ? 6.657 7.452 13.137 1.00 74.69 294 ILE A C 1
ATOM 2394 O O . ILE A 1 294 ? 6.811 6.415 12.491 1.00 74.69 294 ILE A O 1
ATOM 2398 N N . GLU A 1 295 ? 7.662 8.126 13.686 1.00 63.97 295 GLU A N 1
ATOM 2399 C CA . GLU A 1 295 ? 9.024 7.622 13.637 1.00 63.97 295 GLU A CA 1
ATOM 2400 C C . GLU A 1 295 ? 9.193 6.369 14.513 1.00 63.97 295 GLU A C 1
ATOM 2402 O O . GLU A 1 295 ? 8.610 6.296 15.603 1.00 63.97 295 GLU A O 1
ATOM 2407 N N . PRO A 1 296 ? 10.015 5.398 14.077 1.00 54.56 296 PRO A N 1
ATOM 2408 C CA . PRO A 1 296 ? 10.460 4.301 14.931 1.00 54.56 296 PRO A CA 1
ATOM 2409 C C . PRO A 1 296 ? 11.158 4.879 16.167 1.00 54.56 296 PRO A C 1
ATOM 2411 O O . PRO A 1 296 ? 12.042 5.732 16.020 1.00 54.56 296 PRO A O 1
ATOM 2414 N N . ARG A 1 297 ? 10.723 4.463 17.362 1.00 51.81 297 ARG A N 1
ATOM 2415 C CA . ARG A 1 297 ? 11.304 4.883 18.646 1.00 51.81 297 ARG A CA 1
ATOM 2416 C C . ARG A 1 297 ? 12.485 4.012 19.043 1.00 51.81 297 ARG A C 1
ATOM 2418 O O . ARG A 1 297 ? 12.450 2.807 18.727 1.00 51.81 297 ARG A O 1
#

Foldseek 3Di:
DVVVVVVVVVVVVVVVVPDDPPPPPVQDDDQKWKQKDWDADLQQKIKMKMAIDGPPDDDDPPDLRIFIKIFRQPDFDPPVQWDWDWDADPNDTDIDIGGNRMQGAPPDPDPLSNVQNVVVCVQSPVPHDHDDLVSLLPDDLVNGDRDPDDSVSSNVGSNDRSVDDTDDAADADDADQWDWFKQLDDDPQKIKIKTFGDDNLFTAAIDIWIWGADDDDPNRTDILSNCVVVVNDDPLSVVVVVVRVVLRVQCRVVSNLCPCPVNCLQDATPNDHNVNVNVQSVCSRVVNRPNRPDDRD

pLDDT: mean 83.06, std 17.26, range [32.12, 98.44]

Radius of gyration: 24.17 Å; chains: 1; bounding box: 71×76×54 Å